Protein 4QTD (pdb70)

InterPro domains:
  IPR000719 Protein kinase domain [PF00069] (26-321)
  IPR000719 Protein kinase domain [PS50011] (26-321)
  IPR000719 Protein kinase domain [SM00220] (26-321)
  IPR003527 Mitogen-activated protein (MAP) kinase, conserved site [PS01351] (61-163)
  IPR008271 Serine/threonine-protein kinase, active site [PS00108] (147-159)
  IPR008351 Mitogen-activated protein (MAP) kinase, JNK [PR01772] (76-85)
  IPR008351 Mitogen-activated protein (MAP) kinase, JNK [PR01772] (112-127)
  IPR008351 Mitogen-activated protein (MAP) kinase, JNK [PR01772] (135-146)
  IPR008351 Mitogen-activated protein (MAP) kinase, JNK [PR01772] (173-183)
  IPR008351 Mitogen-activated protein (MAP) kinase, JNK [PR01772] (198-208)
  IPR008351 Mitogen-activated protein (MAP) kinase, JNK [PR01772] (233-245)
  IPR008351 Mitogen-activated protein (MAP) kinase, JNK [PR01772] (261-277)
  IPR008351 Mitogen-activated protein (MAP) kinase, JNK [PR01772] (280-304)
  IPR008351 Mitogen-activated protein (MAP) kinase, JNK [PR01772] (324-335)
  IPR011009 Protein kinase-like domain superfamily [SSF56112] (12-357)
  IPR050117 Mitogen-activated protein (MAP) kinase [PTHR24055] (24-347)

Foldseek 3Di:
DLVQWDWDDADPDIDIDGVQWADWHWDDAAPQFTKTWTQRNVVRHIKIKGKGWLQLPDDVSLLFLLLFLLCLVQDDAQAAWHFDAKAFSDDDLVRGTMIMTITHDADDFQLVLLQDQDALVLLLLLLLSVLLQLLLCVLQVQAAQQDDRRQKGHHPVSRIYGYGRHDQPHDDDPDPGDRQCLQGALCVLLVHDDDNLSVLSSSLQSSLSSQPVDRQQRAPHSVSSVVSLCQAQWQDDPVQLVRHDVVSSVVSVPPDTHHHDQLCVSRPPVSHPCDDPVRVVLSVQSSVSSVQSSDRDSVRHDHSVNSCVGVSHVVPDDCCSRVPDHGDRPDPCSRPDDDHSSVSSVSSVCSSVVD

Organism: Homo sapiens (NCBI:txid9606)

Secondary structure (DSSP, 8-state):
--TTEEEEEETTEEEEEETTEEEEEEEEEETTEEEEEEEETTTTEEEEEEEEESGGGSHHHHHHHHHHHHHHHH---TTB--EEEEE-S--STTT--EEEEEEE--SEEHHHHTTS---HHHHHHHHHHHHHHHHHHHHTT---S---GGGEEE-TTS-EEE-----TT------S-----TT--HHHHTT----TTHHHHHHHHHHHHHHHSS-S---SSHHHHHHHHHHHH-PPPHHHHTTS-HHHHHHHHHSPP-----HHHHS-GGGS--SSHHHHHHHHHHHHHHHHHS-SSGGGSPPHHHHHTSTTTGGG--HHHHSPPPP--S-TTTTT----HHHHHHHHHHHHHT-

CATH classification: 3.30.200.20 (+1 more: 1.10.510.10)

Structure (mmCIF, N/CA/C/O backbone):
data_4QTD
#
_entry.id   4QTD
#
_cell.length_a   50.950
_cell.length_b   71.550
_cell.length_c   108.170
_cell.angle_alpha   90.00
_cell.angle_beta   90.00
_cell.angle_gamma   90.00
#
_symmetry.space_group_name_H-M   'P 21 21 21'
#
loop_
_entity.id
_entity.type
_entity.pdbx_description
1 polymer 'Mitogen-activated protein kinase 8'
2 non-polymer 1,2-ETHANEDIOL
3 non-polymer '4-(2-HYDROXYETHYL)-1-PIPERAZINE ETHANESULFONIC ACID'
4 non-polymer (3R)-1-(2-oxo-2-{4-[4-(pyrimidin-2-yl)phenyl]piperazin-1-yl}ethyl)-N-[3-(pyridin-4-yl)-2H-indazol-5-yl]pyrrolidine-3-carboxamide
5 non-polymer 'PHOSPHOAMINOPHOSPHONIC ACID-ADENYLATE ESTER'
6 non-polymer 'MAGNESIUM ION'
7 water water
#
loop_
_atom_site.group_PDB
_atom_site.id
_atom_site.type_symbol
_atom_site.label_atom_id
_atom_site.label_alt_id
_atom_site.label_comp_id
_atom_site.label_asym_id
_atom_site.label_entity_id
_atom_site.label_seq_id
_atom_site.pdbx_PDB_ins_code
_atom_site.Cartn_x
_atom_site.Cartn_y
_atom_site.Cartn_z
_atom_site.occupancy
_atom_site.B_iso_or_equiv
_atom_site.auth_seq_id
_atom_site.auth_comp_id
_atom_site.auth_asym_id
_atom_site.auth_atom_id
_atom_site.pdbx_PDB_model_num
ATOM 1 N N . ARG A 1 7 ? 16.555 11.909 59.980 1.00 46.37 6 ARG A N 1
ATOM 2 C CA . ARG A 1 7 ? 16.183 13.217 59.326 1.00 50.60 6 ARG A CA 1
ATOM 3 C C . ARG A 1 7 ? 17.384 13.850 58.558 1.00 47.11 6 ARG A C 1
ATOM 4 O O . ARG A 1 7 ? 17.607 13.520 57.413 1.00 44.79 6 ARG A O 1
ATOM 6 N N . ASP A 1 8 ? 18.159 14.730 59.201 1.00 46.81 7 ASP A N 1
ATOM 7 C CA . ASP A 1 8 ? 19.495 15.117 58.688 1.00 45.05 7 ASP A CA 1
ATOM 8 C C . ASP A 1 8 ? 20.466 13.935 58.801 1.00 41.13 7 ASP A C 1
ATOM 9 O O . ASP A 1 8 ? 21.419 13.818 58.029 1.00 37.55 7 ASP A O 1
ATOM 14 N N . ASN A 1 9 ? 20.238 13.103 59.820 1.00 38.49 8 ASN A N 1
ATOM 15 C CA . ASN A 1 9 ? 20.956 11.838 60.025 1.00 35.30 8 ASN A CA 1
ATOM 16 C C . ASN A 1 9 ? 20.558 10.769 58.969 1.00 30.49 8 ASN A C 1
ATOM 17 O O . ASN A 1 9 ? 21.151 9.708 58.897 1.00 28.86 8 ASN A O 1
ATOM 22 N N . ASN A 1 10 ? 19.476 11.013 58.260 1.00 26.85 9 ASN A N 1
ATOM 23 C CA . ASN A 1 10 ? 19.068 10.095 57.184 1.00 24.79 9 ASN A CA 1
ATOM 24 C C . ASN A 1 10 ? 19.728 10.504 55.869 1.00 22.44 9 ASN A C 1
ATOM 25 O O . ASN A 1 10 ? 19.346 9.977 54.871 1.00 20.09 9 ASN A O 1
ATOM 30 N N . PHE A 1 11 ? 20.712 11.405 55.902 1.00 22.12 10 PHE A N 1
ATOM 31 C CA . PHE A 1 11 ? 21.575 11.644 54.725 1.00 20.85 10 PHE A CA 1
ATOM 32 C C . PHE A 1 11 ? 22.993 11.138 54.964 1.00 22.29 10 PHE A C 1
ATOM 33 O O . PHE A 1 11 ? 23.434 11.040 56.131 1.00 24.52 10 PHE A O 1
ATOM 41 N N . TYR A 1 12 ? 23.726 10.843 53.893 1.00 20.81 11 TYR A N 1
ATOM 42 C CA . TYR A 1 12 ? 25.188 10.648 53.966 1.00 21.09 11 TYR A CA 1
ATOM 43 C C . TYR A 1 12 ? 25.829 11.278 52.746 1.00 21.26 11 TYR A C 1
ATOM 44 O O . TYR A 1 12 ? 25.148 11.568 51.739 1.00 19.88 11 TYR A O 1
ATOM 53 N N . SER A 1 13 ? 27.141 11.453 52.810 1.00 22.65 12 SER A N 1
ATOM 54 C CA . SER A 1 13 ? 27.872 12.097 51.751 1.00 22.68 12 SER A CA 1
ATOM 55 C C . SER A 1 13 ? 28.978 11.230 51.196 1.00 23.62 12 SER A C 1
ATOM 56 O O . SER A 1 13 ? 29.680 10.552 51.951 1.00 24.54 12 SER A O 1
ATOM 59 N N . VAL A 1 14 ? 29.138 11.269 49.867 1.00 23.46 13 VAL A N 1
ATOM 60 C CA . VAL A 1 14 ? 30.283 10.632 49.203 1.00 25.00 13 VAL A CA 1
ATOM 61 C C . VAL A 1 14 ? 30.839 11.526 48.123 1.00 24.25 13 VAL A C 1
ATOM 62 O O . VAL A 1 14 ? 30.101 12.298 47.496 1.00 24.00 13 VAL A O 1
ATOM 66 N N . GLU A 1 15 ? 32.150 11.446 47.915 1.00 26.49 14 GLU A N 1
ATOM 67 C CA . GLU A 1 15 ? 32.790 12.176 46.866 1.00 27.57 14 GLU A CA 1
ATOM 68 C C . GLU A 1 15 ? 32.609 11.491 45.545 1.00 26.54 14 GLU A C 1
ATOM 69 O O . GLU A 1 15 ? 32.900 10.307 45.396 1.00 26.98 14 GLU A O 1
ATOM 75 N N . ILE A 1 16 ? 32.131 12.243 44.575 1.00 25.93 15 ILE A N 1
ATOM 76 C CA . ILE A 1 16 ? 31.962 11.756 43.223 1.00 27.73 15 ILE A CA 1
ATOM 77 C C . ILE A 1 16 ? 32.750 12.689 42.324 1.00 28.80 15 ILE A C 1
ATOM 78 O O . ILE A 1 16 ? 32.338 13.808 42.075 1.00 27.14 15 ILE A O 1
ATOM 83 N N . GLY A 1 17 ? 33.926 12.236 41.909 1.00 32.19 16 GLY A N 1
ATOM 84 C CA . GLY A 1 17 ? 34.906 13.126 41.253 1.00 36.11 16 GLY A CA 1
ATOM 85 C C . GLY A 1 17 ? 35.201 14.331 42.136 1.00 36.08 16 GLY A C 1
ATOM 86 O O . GLY A 1 17 ? 35.496 14.178 43.313 1.00 36.14 16 GLY A O 1
ATOM 87 N N . ASP A 1 18 ? 35.019 15.527 41.572 1.00 39.81 17 ASP A N 1
ATOM 88 C CA . ASP A 1 18 ? 35.251 16.792 42.283 1.00 43.77 17 ASP A CA 1
ATOM 89 C C . ASP A 1 18 ? 34.000 17.305 43.012 1.00 41.32 17 ASP A C 1
ATOM 90 O O . ASP A 1 18 ? 34.016 18.424 43.542 1.00 44.77 17 ASP A O 1
ATOM 95 N N . SER A 1 19 ? 32.924 16.507 43.030 1.00 34.08 18 SER A N 1
ATOM 96 C CA A SER A 1 19 ? 31.671 16.902 43.666 0.50 32.27 18 SER A CA 1
ATOM 97 C CA B SER A 1 19 ? 31.688 16.915 43.680 0.50 32.19 18 SER A CA 1
ATOM 98 C C . SER A 1 19 ? 31.390 16.065 44.911 1.00 29.55 18 SER A C 1
ATOM 99 O O . SER A 1 19 ? 31.888 14.951 45.046 1.00 31.39 18 SER A O 1
ATOM 104 N N . THR A 1 20 ? 30.620 16.626 45.826 1.00 26.28 19 THR A N 1
ATOM 105 C CA . THR A 1 20 ? 30.069 15.859 46.950 1.00 25.80 19 THR A CA 1
ATOM 106 C C . THR A 1 20 ? 28.593 15.595 46.705 1.00 24.20 19 THR A C 1
ATOM 107 O O . THR A 1 20 ? 27.808 16.521 46.487 1.00 24.59 19 THR A O 1
ATOM 111 N N . PHE A 1 21 ? 28.213 14.309 46.679 1.00 21.53 20 PHE A N 1
ATOM 112 C CA . PHE A 1 21 ? 26.781 13.938 46.654 1.00 19.20 20 PHE A CA 1
ATOM 113 C C . PHE A 1 21 ? 26.359 13.655 48.078 1.00 19.35 20 PHE A C 1
ATOM 114 O O . PHE A 1 21 ? 26.977 12.828 48.749 1.00 21.38 20 PHE A O 1
ATOM 122 N N . THR A 1 22 ? 25.346 14.394 48.536 1.00 18.35 21 THR A N 1
ATOM 123 C CA . THR A 1 22 ? 24.743 14.183 49.825 1.00 18.71 21 THR A CA 1
ATOM 124 C C . THR A 1 22 ? 23.326 13.674 49.582 1.00 17.45 21 THR A C 1
ATOM 125 O O . THR A 1 22 ? 22.435 14.449 49.137 1.00 18.02 21 THR A O 1
ATOM 129 N N . VAL A 1 23 ? 23.130 12.371 49.861 1.00 17.68 22 VAL A N 1
ATOM 130 C CA . VAL A 1 23 ? 21.918 11.705 49.441 1.00 16.51 22 VAL A CA 1
ATOM 131 C C . VAL A 1 23 ? 21.222 10.975 50.593 1.00 16.31 22 VAL A C 1
ATOM 132 O O . VAL A 1 23 ? 21.833 10.672 51.621 1.00 17.11 22 VAL A O 1
ATOM 136 N N . LEU A 1 24 ? 19.928 10.758 50.434 1.00 15.73 23 LEU A N 1
ATOM 137 C CA . LEU A 1 24 ? 19.155 9.899 51.366 1.00 15.71 23 LEU A CA 1
ATOM 138 C C . LEU A 1 24 ? 19.825 8.523 51.503 1.00 16.33 23 LEU A C 1
ATOM 139 O O . LEU A 1 24 ? 20.304 7.945 50.525 1.00 15.21 23 LEU A O 1
ATOM 144 N N . LYS A 1 25 ? 19.827 7.990 52.731 1.00 15.62 24 LYS A N 1
ATOM 145 C CA . LYS A 1 25 ? 20.480 6.712 52.955 1.00 16.96 24 LYS A CA 1
ATOM 146 C C . LYS A 1 25 ? 19.863 5.555 52.200 1.00 16.62 24 LYS A C 1
ATOM 147 O O . LYS A 1 25 ? 20.528 4.534 51.999 1.00 17.83 24 LYS A O 1
ATOM 153 N N . ARG A 1 26 ? 18.623 5.668 51.744 1.00 15.54 25 ARG A N 1
ATOM 154 C CA . ARG A 1 26 ? 18.085 4.608 50.861 1.00 15.21 25 ARG A CA 1
ATOM 155 C C . ARG A 1 26 ? 18.901 4.380 49.574 1.00 15.71 25 ARG A C 1
ATOM 156 O O . ARG A 1 26 ? 18.810 3.309 48.977 1.00 16.88 25 ARG A O 1
ATOM 164 N N . TYR A 1 27 ? 19.625 5.393 49.113 1.00 15.66 26 TYR A N 1
ATOM 165 C CA . TYR A 1 27 ? 20.373 5.313 47.838 1.00 15.02 26 TYR A CA 1
ATOM 166 C C . TYR A 1 27 ? 21.807 4.948 48.135 1.00 16.50 26 TYR A C 1
ATOM 167 O O . TYR A 1 27 ? 22.532 5.697 48.761 1.00 18.13 26 TYR A O 1
ATOM 176 N N . GLN A 1 28 ? 22.223 3.795 47.616 1.00 17.01 27 GLN A N 1
ATOM 177 C CA A GLN A 1 28 ? 23.511 3.210 47.943 0.70 18.80 27 GLN A CA 1
ATOM 178 C CA B GLN A 1 28 ? 23.524 3.220 47.939 0.30 17.97 27 GLN A CA 1
ATOM 179 C C . GLN A 1 28 ? 24.359 2.916 46.726 1.00 18.39 27 GLN A C 1
ATOM 180 O O . GLN A 1 28 ? 23.846 2.833 45.618 1.00 18.07 27 GLN A O 1
ATOM 191 N N . ASN A 1 29 ? 25.662 2.758 46.934 1.00 19.75 28 ASN A N 1
ATOM 192 C CA . ASN A 1 29 ? 26.554 2.263 45.873 1.00 20.98 28 ASN A CA 1
ATOM 193 C C . ASN A 1 29 ? 26.572 3.211 44.663 1.00 20.20 28 ASN A C 1
ATOM 194 O O . ASN A 1 29 ? 26.452 2.776 43.498 1.00 20.36 28 ASN A O 1
ATOM 199 N N . LEU A 1 30 ? 26.689 4.498 44.928 1.00 18.57 29 LEU A N 1
ATOM 200 C CA . LEU A 1 30 ? 26.663 5.482 43.824 1.00 18.77 29 LEU A CA 1
ATOM 201 C C . LEU A 1 30 ? 27.865 5.313 42.905 1.00 21.14 29 LEU A C 1
ATOM 202 O O . LEU A 1 30 ? 28.979 5.055 43.355 1.00 21.70 29 LEU A O 1
ATOM 207 N N . LYS A 1 31 ? 27.641 5.499 41.603 1.00 20.87 30 LYS A N 1
ATOM 208 C CA . LYS A 1 31 ? 28.697 5.421 40.614 1.00 23.72 30 LYS A CA 1
ATOM 209 C C . LYS A 1 31 ? 28.362 6.441 39.529 1.00 21.85 30 LYS A C 1
ATOM 210 O O . LYS A 1 31 ? 27.249 6.484 39.091 1.00 20.60 30 LYS A O 1
ATOM 216 N N . PRO A 1 32 ? 29.334 7.276 39.107 1.00 21.79 31 PRO A N 1
ATOM 217 C CA . PRO A 1 32 ? 29.039 8.286 38.073 1.00 20.77 31 PRO A CA 1
ATOM 218 C C . PRO A 1 32 ? 28.749 7.642 36.718 1.00 21.24 31 PRO A C 1
ATOM 219 O O . PRO A 1 32 ? 29.426 6.687 36.323 1.00 22.69 31 PRO A O 1
ATOM 223 N N . ILE A 1 33 ? 27.712 8.121 36.041 1.00 19.74 32 ILE A N 1
ATOM 224 C CA . ILE A 1 33 ? 27.403 7.612 34.694 1.00 22.34 32 ILE A CA 1
ATOM 225 C C . ILE A 1 33 ? 27.352 8.703 33.644 1.00 23.62 32 ILE A C 1
ATOM 226 O O . ILE A 1 33 ? 27.340 8.377 32.463 1.00 26.90 32 ILE A O 1
ATOM 231 N N . GLY A 1 34 ? 27.343 9.975 34.026 1.00 22.19 33 GLY A N 1
ATOM 232 C CA . GLY A 1 34 ? 27.373 11.060 33.046 1.00 23.82 33 GLY A CA 1
ATOM 233 C C . GLY A 1 34 ? 27.452 12.394 33.727 1.00 22.83 33 GLY A C 1
ATOM 234 O O . GLY A 1 34 ? 27.193 12.514 34.917 1.00 22.52 33 GLY A O 1
ATOM 235 N N . SER A 1 35 ? 27.900 13.400 32.987 1.00 24.75 34 SER A N 1
ATOM 236 C CA . SER A 1 35 ? 27.893 14.725 33.501 1.00 27.11 34 SER A CA 1
ATOM 237 C C . SER A 1 35 ? 27.781 15.665 32.358 1.00 28.90 34 SER A C 1
ATOM 238 O O . SER A 1 35 ? 28.070 15.305 31.207 1.00 32.19 34 SER A O 1
ATOM 241 N N . GLY A 1 36 ? 27.316 16.852 32.670 1.00 28.05 35 GLY A N 1
ATOM 242 C CA . GLY A 1 36 ? 27.092 17.857 31.644 1.00 29.95 35 GLY A CA 1
ATOM 243 C C . GLY A 1 36 ? 26.962 19.179 32.327 1.00 31.79 35 GLY A C 1
ATOM 244 O O . GLY A 1 36 ? 27.149 19.280 33.538 1.00 31.13 35 GLY A O 1
ATOM 245 N N . ALA A 1 37 ? 26.637 20.196 31.547 1.00 32.43 36 ALA A N 1
ATOM 246 C CA . ALA A 1 37 ? 26.461 21.545 32.041 1.00 35.11 36 ALA A CA 1
ATOM 247 C C . ALA A 1 37 ? 25.542 21.622 33.223 1.00 35.28 36 ALA A C 1
ATOM 248 O O . ALA A 1 37 ? 25.752 22.439 34.124 1.00 35.23 36 ALA A O 1
ATOM 250 N N . GLN A 1 38 ? 24.538 20.749 33.249 1.00 35.41 37 GLN A N 1
ATOM 251 C CA . GLN A 1 38 ? 23.509 20.818 34.271 1.00 39.28 37 GLN A CA 1
ATOM 252 C C . GLN A 1 38 ? 23.862 20.087 35.570 1.00 39.58 37 GLN A C 1
ATOM 253 O O . GLN A 1 38 ? 23.291 20.387 36.631 1.00 44.56 37 GLN A O 1
ATOM 259 N N . GLY A 1 39 ? 24.800 19.155 35.511 1.00 36.81 38 GLY A N 1
ATOM 260 C CA . GLY A 1 39 ? 25.248 18.461 36.720 1.00 35.83 38 GLY A CA 1
ATOM 261 C C . GLY A 1 39 ? 25.684 17.043 36.441 1.00 31.40 38 GLY A C 1
ATOM 262 O O . GLY A 1 39 ? 25.686 16.602 35.288 1.00 29.73 38 GLY A O 1
ATOM 263 N N . ILE A 1 40 ? 26.068 16.346 37.499 1.00 27.40 39 ILE A N 1
ATOM 264 C CA . ILE A 1 40 ? 26.569 14.984 37.441 1.00 24.86 39 ILE A CA 1
ATOM 265 C C . ILE A 1 40 ? 25.387 14.069 37.695 1.00 18.88 39 ILE A C 1
ATOM 266 O O . ILE A 1 40 ? 24.528 14.348 38.555 1.00 18.05 39 ILE A O 1
ATOM 271 N N . VAL A 1 41 ? 25.378 12.928 37.017 1.00 17.27 40 VAL A N 1
ATOM 272 C CA . VAL A 1 41 ? 24.342 11.902 37.212 1.00 16.44 40 VAL A CA 1
ATOM 273 C C . VAL A 1 41 ? 25.060 10.623 37.667 1.00 16.14 40 VAL A C 1
ATOM 274 O O . VAL A 1 41 ? 26.074 10.206 37.083 1.00 17.18 40 VAL A O 1
ATOM 278 N N . CYS A 1 42 ? 24.540 10.005 38.718 1.00 15.40 41 CYS A N 1
ATOM 279 C CA . CYS A 1 42 ? 25.063 8.714 39.216 1.00 16.28 41 CYS A CA 1
ATOM 280 C C . CYS A 1 42 ? 24.017 7.646 39.106 1.00 16.37 41 CYS A C 1
ATOM 281 O O . CYS A 1 42 ? 22.812 7.926 39.250 1.00 18.14 41 CYS A O 1
ATOM 284 N N . ALA A 1 43 ? 24.467 6.412 38.906 1.00 15.50 42 ALA A N 1
ATOM 285 C CA . ALA A 1 43 ? 23.647 5.266 39.156 1.00 15.66 42 ALA A CA 1
ATOM 286 C C . ALA A 1 43 ? 23.706 4.963 40.659 1.00 16.39 42 ALA A C 1
ATOM 287 O O . ALA A 1 43 ? 24.713 5.266 41.313 1.00 17.42 42 ALA A O 1
ATOM 289 N N . ALA A 1 44 ? 22.641 4.390 41.188 1.00 15.85 43 ALA A N 1
ATOM 290 C CA . ALA A 1 44 ? 22.575 4.040 42.631 1.00 15.68 43 ALA A CA 1
ATOM 291 C C . ALA A 1 44 ? 21.611 2.889 42.804 1.00 15.79 43 ALA A C 1
ATOM 292 O O . ALA A 1 44 ? 20.731 2.685 41.980 1.00 16.15 43 ALA A O 1
ATOM 294 N N . TYR A 1 45 ? 21.746 2.164 43.908 1.00 15.57 44 TYR A N 1
ATOM 295 C CA . TYR A 1 45 ? 20.776 1.152 44.310 1.00 17.00 44 TYR A CA 1
ATOM 296 C C . TYR A 1 45 ? 19.823 1.780 45.315 1.00 15.89 44 TYR A C 1
ATOM 297 O O . TYR A 1 45 ? 20.254 2.294 46.331 1.00 17.71 44 TYR A O 1
ATOM 306 N N . ASP A 1 46 ? 18.523 1.680 45.066 1.00 15.21 45 ASP A N 1
ATOM 307 C CA . ASP A 1 46 ? 17.519 2.137 46.020 1.00 15.43 45 ASP A CA 1
ATOM 308 C C . ASP A 1 46 ? 17.162 0.931 46.843 1.00 16.48 45 ASP A C 1
ATOM 309 O O . ASP A 1 46 ? 16.478 0.018 46.336 1.00 16.40 45 ASP A O 1
ATOM 314 N N . ALA A 1 47 ? 17.597 0.952 48.106 1.00 16.85 46 ALA A N 1
ATOM 315 C CA . ALA A 1 47 ? 17.411 -0.225 48.988 1.00 18.21 46 ALA A CA 1
ATOM 316 C C . ALA A 1 47 ? 15.946 -0.432 49.397 1.00 18.62 46 ALA A C 1
ATOM 317 O O . ALA A 1 47 ? 15.573 -1.510 49.892 1.00 19.75 46 ALA A O 1
ATOM 319 N N . ILE A 1 48 ? 15.120 0.587 49.251 1.00 17.02 47 ILE A N 1
ATOM 320 C CA . ILE A 1 48 ? 13.695 0.441 49.552 1.00 18.05 47 ILE A CA 1
ATOM 321 C C . ILE A 1 48 ? 12.908 -0.184 48.392 1.00 19.78 47 ILE A C 1
ATOM 322 O O . ILE A 1 48 ? 12.202 -1.172 48.574 1.00 21.22 47 ILE A O 1
ATOM 327 N N . LEU A 1 49 ? 13.055 0.392 47.212 1.00 18.44 48 LEU A N 1
ATOM 328 C CA . LEU A 1 49 ? 12.447 -0.156 45.991 1.00 20.04 48 LEU A CA 1
ATOM 329 C C . LEU A 1 49 ? 13.075 -1.461 45.524 1.00 20.45 48 LEU A C 1
ATOM 330 O O . LEU A 1 49 ? 12.480 -2.180 44.699 1.00 21.18 48 LEU A O 1
ATOM 335 N N . GLU A 1 50 ? 14.286 -1.731 45.983 1.00 20.11 49 GLU A N 1
ATOM 336 C CA . GLU A 1 50 ? 15.082 -2.868 45.551 1.00 21.48 49 GLU A CA 1
ATOM 337 C C . GLU A 1 50 ? 15.313 -2.804 44.063 1.00 21.56 49 GLU A C 1
ATOM 338 O O . GLU A 1 50 ? 15.214 -3.788 43.343 1.00 23.45 49 GLU A O 1
ATOM 344 N N . ARG A 1 51 ? 15.633 -1.605 43.580 1.00 20.67 50 ARG A N 1
ATOM 345 C CA A ARG A 1 51 ? 16.130 -1.521 42.230 0.50 22.44 50 ARG A CA 1
ATOM 346 C CA B ARG A 1 51 ? 15.976 -1.416 42.183 0.50 22.34 50 ARG A CA 1
ATOM 347 C C . ARG A 1 51 ? 17.048 -0.353 42.037 1.00 20.18 50 ARG A C 1
ATOM 348 O O . ARG A 1 51 ? 17.146 0.531 42.865 1.00 18.19 50 ARG A O 1
ATOM 363 N N . ASN A 1 52 ? 17.758 -0.370 40.929 1.00 19.80 51 ASN A N 1
ATOM 364 C CA . ASN A 1 52 ? 18.753 0.654 40.675 1.00 19.14 51 ASN A CA 1
ATOM 365 C C . ASN A 1 52 ? 18.037 1.852 40.029 1.00 16.94 51 ASN A C 1
ATOM 366 O O . ASN A 1 52 ? 17.000 1.725 39.414 1.00 18.28 51 ASN A O 1
ATOM 371 N N . VAL A 1 53 ? 18.563 3.019 40.319 1.00 14.56 52 VAL A N 1
ATOM 372 C CA . VAL A 1 53 ? 18.012 4.299 39.900 1.00 14.07 52 VAL A CA 1
ATOM 373 C C . VAL A 1 53 ? 19.132 5.216 39.422 1.00 13.09 52 VAL A C 1
ATOM 374 O O . VAL A 1 53 ? 20.317 4.934 39.572 1.00 13.49 52 VAL A O 1
ATOM 378 N N . ALA A 1 54 ? 18.747 6.308 38.775 1.00 12.71 53 ALA A N 1
ATOM 379 C CA . ALA A 1 54 ? 19.703 7.378 38.420 1.00 12.30 53 ALA A CA 1
ATOM 380 C C . ALA A 1 54 ? 19.438 8.623 39.265 1.00 13.71 53 ALA A C 1
ATOM 381 O O . ALA A 1 54 ? 18.282 8.933 39.493 1.00 14.52 53 ALA A O 1
ATOM 383 N N . ILE A 1 55 ? 20.489 9.247 39.781 1.00 13.51 54 ILE A N 1
ATOM 384 C CA . ILE A 1 55 ? 20.348 10.449 40.598 1.00 13.88 54 ILE A CA 1
ATOM 385 C C . ILE A 1 55 ? 21.159 11.568 39.975 1.00 13.58 54 ILE A C 1
ATOM 386 O O . ILE A 1 55 ? 22.375 11.442 39.815 1.00 14.58 54 ILE A O 1
ATOM 391 N N . LYS A 1 56 ? 20.494 12.666 39.667 1.00 14.61 55 LYS A N 1
ATOM 392 C CA . LYS A 1 56 ? 21.147 13.870 39.141 1.00 16.17 55 LYS A CA 1
ATOM 393 C C . LYS A 1 56 ? 21.222 14.909 40.238 1.00 16.00 55 LYS A C 1
ATOM 394 O O . LYS A 1 56 ? 20.202 15.238 40.844 1.00 16.82 55 LYS A O 1
ATOM 400 N N . LYS A 1 57 ? 22.400 15.488 40.411 1.00 15.17 56 LYS A N 1
ATOM 401 C CA . LYS A 1 57 ? 22.570 16.612 41.336 1.00 15.78 56 LYS A CA 1
ATOM 402 C C . LYS A 1 57 ? 22.538 17.912 40.578 1.00 16.52 56 LYS A C 1
ATOM 403 O O . LYS A 1 57 ? 23.374 18.091 39.679 1.00 18.24 56 LYS A O 1
ATOM 409 N N . LEU A 1 58 ? 21.604 18.785 40.945 1.00 15.88 57 LEU A N 1
ATOM 410 C CA . LEU A 1 58 ? 21.589 20.145 40.453 1.00 16.69 57 LEU A CA 1
ATOM 411 C C . LEU A 1 58 ? 22.202 21.031 41.556 1.00 17.55 57 LEU A C 1
ATOM 412 O O . LEU A 1 58 ? 21.605 21.185 42.639 1.00 17.45 57 LEU A O 1
ATOM 417 N N . SER A 1 59 ? 23.378 21.590 41.271 1.00 18.67 58 SER A N 1
ATOM 418 C CA A SER A 1 59 ? 24.071 22.451 42.237 0.50 19.14 58 SER A CA 1
ATOM 419 C CA B SER A 1 59 ? 24.107 22.462 42.221 0.50 19.56 58 SER A CA 1
ATOM 420 C C . SER A 1 59 ? 23.638 23.906 42.066 1.00 19.21 58 SER A C 1
ATOM 421 O O . SER A 1 59 ? 23.821 24.476 40.999 1.00 19.51 58 SER A O 1
ATOM 426 N N . ARG A 1 60 ? 23.001 24.471 43.091 1.00 18.33 59 ARG A N 1
ATOM 427 C CA . ARG A 1 60 ? 22.509 25.869 43.037 1.00 18.76 59 ARG A CA 1
ATOM 428 C C . ARG A 1 60 ? 21.871 26.212 41.693 1.00 18.89 59 ARG A C 1
ATOM 429 O O . ARG A 1 60 ? 22.345 27.056 40.922 1.00 18.15 59 ARG A O 1
ATOM 437 N N . PRO A 1 61 ? 20.815 25.464 41.341 1.00 17.89 60 PRO A N 1
ATOM 438 C CA . PRO A 1 61 ? 20.204 25.682 40.002 1.00 18.68 60 PRO A CA 1
ATOM 439 C C . PRO A 1 61 ? 19.656 27.091 39.778 1.00 19.88 60 PRO A C 1
ATOM 440 O O . PRO A 1 61 ? 19.468 27.482 38.643 1.00 20.33 60 PRO A O 1
ATOM 444 N N . PHE A 1 62 ? 19.426 27.826 40.864 1.00 18.84 61 PHE A N 1
ATOM 445 C CA . PHE A 1 62 ? 18.922 29.226 40.821 1.00 20.56 61 PHE A CA 1
ATOM 446 C C . PHE A 1 62 ? 20.051 30.207 40.581 1.00 21.77 61 PHE A C 1
ATOM 447 O O . PHE A 1 62 ? 19.798 31.437 40.521 1.00 23.73 61 PHE A O 1
ATOM 455 N N . GLN A 1 63 ? 21.268 29.727 40.357 1.00 20.95 62 GLN A N 1
ATOM 456 C CA . GLN A 1 63 ? 22.435 30.639 40.240 1.00 22.04 62 GLN A CA 1
ATOM 457 C C . GLN A 1 63 ? 22.408 31.590 39.057 1.00 22.70 62 GLN A C 1
ATOM 458 O O . GLN A 1 63 ? 23.074 32.640 39.101 1.00 23.06 62 GLN A O 1
ATOM 464 N N . ASN A 1 64 ? 21.720 31.228 37.971 1.00 21.37 63 ASN A N 1
ATOM 465 C CA . ASN A 1 64 ? 21.459 32.156 36.887 1.00 23.71 63 ASN A CA 1
ATOM 466 C C . ASN A 1 64 ? 20.165 31.743 36.179 1.00 25.12 63 ASN A C 1
ATOM 467 O O . ASN A 1 64 ? 19.665 30.643 36.394 1.00 23.41 63 ASN A O 1
ATOM 472 N N . GLN A 1 65 ? 19.656 32.629 35.362 1.00 26.71 64 GLN A N 1
ATOM 473 C CA . GLN A 1 65 ? 18.341 32.400 34.752 1.00 28.94 64 GLN A CA 1
ATOM 474 C C . GLN A 1 65 ? 18.290 31.213 33.822 1.00 27.18 64 GLN A C 1
ATOM 475 O O . GLN A 1 65 ? 17.281 30.538 33.746 1.00 25.75 64 GLN A O 1
ATOM 481 N N . THR A 1 66 ? 19.353 30.937 33.092 1.00 26.10 65 THR A N 1
ATOM 482 C CA . THR A 1 66 ? 19.306 29.793 32.188 1.00 26.37 65 THR A CA 1
ATOM 483 C C . THR A 1 66 ? 19.188 28.459 32.957 1.00 26.31 65 THR A C 1
ATOM 484 O O . THR A 1 66 ? 18.298 27.611 32.673 1.00 24.08 65 THR A O 1
ATOM 488 N N . HIS A 1 67 ? 20.052 28.267 33.966 1.00 23.10 66 HIS A N 1
ATOM 489 C CA . HIS A 1 67 ? 19.973 27.104 34.787 1.00 23.58 66 HIS A CA 1
ATOM 490 C C . HIS A 1 67 ? 18.649 27.046 35.501 1.00 21.01 66 HIS A C 1
ATOM 491 O O . HIS A 1 67 ? 18.108 25.956 35.697 1.00 21.00 66 HIS A O 1
ATOM 498 N N . ALA A 1 68 ? 18.179 28.193 35.997 1.00 19.47 67 ALA A N 1
ATOM 499 C CA . ALA A 1 68 ? 17.009 28.232 36.843 1.00 18.35 67 ALA A CA 1
ATOM 500 C C . ALA A 1 68 ? 15.749 27.857 36.059 1.00 19.64 67 ALA A C 1
ATOM 501 O O . ALA A 1 68 ? 14.960 27.040 36.501 1.00 19.05 67 ALA A O 1
ATOM 503 N N . LYS A 1 69 ? 15.590 28.458 34.911 1.00 21.32 68 LYS A N 1
ATOM 504 C CA . LYS A 1 69 ? 14.413 28.156 34.086 1.00 23.25 68 LYS A CA 1
ATOM 505 C C . LYS A 1 69 ? 14.366 26.691 33.731 1.00 22.02 68 LYS A C 1
ATOM 506 O O . LYS A 1 69 ? 13.294 26.065 33.775 1.00 21.84 68 LYS A O 1
ATOM 512 N N . ARG A 1 70 ? 15.511 26.137 33.341 1.00 21.25 69 ARG A N 1
ATOM 513 C CA . ARG A 1 70 ? 15.570 24.737 32.956 1.00 20.43 69 ARG A CA 1
ATOM 514 C C . ARG A 1 70 ? 15.288 23.847 34.143 1.00 20.43 69 ARG A C 1
ATOM 515 O O . ARG A 1 70 ? 14.509 22.924 34.048 1.00 18.61 69 ARG A O 1
ATOM 523 N N . ALA A 1 71 ? 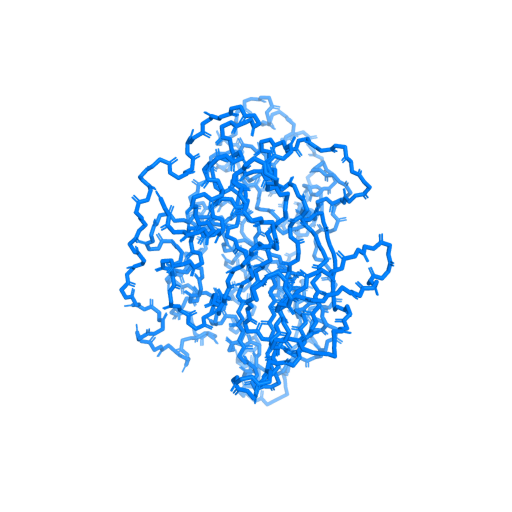15.856 24.134 35.319 1.00 17.34 70 ALA A N 1
ATOM 524 C CA . ALA A 1 71 ? 15.596 23.273 36.429 1.00 17.23 70 ALA A CA 1
ATOM 525 C C . ALA A 1 71 ? 14.145 23.309 36.866 1.00 17.07 70 ALA A C 1
ATOM 526 O O . ALA A 1 71 ? 13.530 22.258 37.175 1.00 15.59 70 ALA A O 1
ATOM 528 N N . TYR A 1 72 ? 13.571 24.494 36.900 1.00 17.65 71 TYR A N 1
ATOM 529 C CA . TYR A 1 72 ? 12.222 24.654 37.341 1.00 17.49 71 TYR A CA 1
ATOM 530 C C . TYR A 1 72 ? 11.264 23.957 36.342 1.00 17.88 71 TYR A C 1
ATOM 531 O O . TYR A 1 72 ? 10.360 23.213 36.734 1.00 17.40 71 TYR A O 1
ATOM 540 N N . ARG A 1 73 ? 11.449 24.218 35.076 1.00 18.16 72 ARG A N 1
ATOM 541 C CA . ARG A 1 73 ? 10.551 23.611 34.092 1.00 19.79 72 ARG A CA 1
ATOM 542 C C . ARG A 1 73 ? 10.701 22.112 34.039 1.00 19.87 72 ARG A C 1
ATOM 543 O O . ARG A 1 73 ? 9.697 21.379 33.882 1.00 19.69 72 ARG A O 1
ATOM 551 N N . GLU A 1 74 ? 11.912 21.619 34.185 1.00 18.45 73 GLU A N 1
ATOM 552 C CA . GLU A 1 74 ? 12.068 20.162 34.188 1.00 19.68 73 GLU A CA 1
ATOM 553 C C . GLU A 1 74 ? 11.422 19.515 35.414 1.00 18.69 73 GLU A C 1
ATOM 554 O O . GLU A 1 74 ? 10.841 18.424 35.314 1.00 18.30 73 GLU A O 1
ATOM 560 N N . LEU A 1 75 ? 11.468 20.158 36.579 1.00 18.72 74 LEU A N 1
ATOM 561 C CA . LEU A 1 75 ? 10.793 19.624 37.766 1.00 18.82 74 LEU A CA 1
ATOM 562 C C . LEU A 1 75 ? 9.303 19.568 37.526 1.00 18.83 74 LEU A C 1
ATOM 563 O O . LEU A 1 75 ? 8.648 18.535 37.804 1.00 18.53 74 LEU A O 1
ATOM 568 N N . VAL A 1 76 ? 8.755 20.663 37.031 1.00 17.80 75 VAL A N 1
ATOM 569 C CA . VAL A 1 76 ? 7.312 20.739 36.865 1.00 17.98 75 VAL A CA 1
ATOM 570 C C . VAL A 1 76 ? 6.861 19.706 35.815 1.00 17.64 75 VAL A C 1
ATOM 571 O O . VAL A 1 76 ? 5.911 18.988 36.038 1.00 18.46 75 VAL A O 1
ATOM 575 N N . LEU A 1 77 ? 7.582 19.608 34.715 1.00 17.17 76 LEU A N 1
ATOM 576 C CA . LEU A 1 77 ? 7.201 18.706 33.606 1.00 16.97 76 LEU A CA 1
ATOM 577 C C . LEU A 1 77 ? 7.389 17.268 33.989 1.00 19.72 76 LEU A C 1
ATOM 578 O O . LEU A 1 77 ? 6.520 16.435 33.675 1.00 19.46 76 LEU A O 1
ATOM 583 N N . MET A 1 78 ? 8.474 16.945 34.681 1.00 19.36 77 MET A N 1
ATOM 584 C CA A MET A 1 78 ? 8.665 15.549 35.046 0.50 20.28 77 MET A CA 1
ATOM 585 C CA B MET A 1 78 ? 8.705 15.571 35.128 0.50 21.17 77 MET A CA 1
ATOM 586 C C . MET A 1 78 ? 7.565 15.085 35.964 1.00 22.92 77 MET A C 1
ATOM 587 O O . MET A 1 78 ? 7.131 13.912 35.849 1.00 25.27 77 MET A O 1
ATOM 596 N N . LYS A 1 79 ? 7.081 15.977 36.810 1.00 21.31 78 LYS A N 1
ATOM 597 C CA . LYS A 1 79 ? 5.959 15.688 37.704 1.00 24.37 78 LYS A CA 1
ATOM 598 C C . LYS A 1 79 ? 4.643 15.503 36.970 1.00 24.49 78 LYS A C 1
ATOM 599 O O . LYS A 1 79 ? 3.867 14.670 37.365 1.00 32.60 78 LYS A O 1
ATOM 605 N N . CYS A 1 80 ? 4.359 16.270 35.939 1.00 21.51 79 CYS A N 1
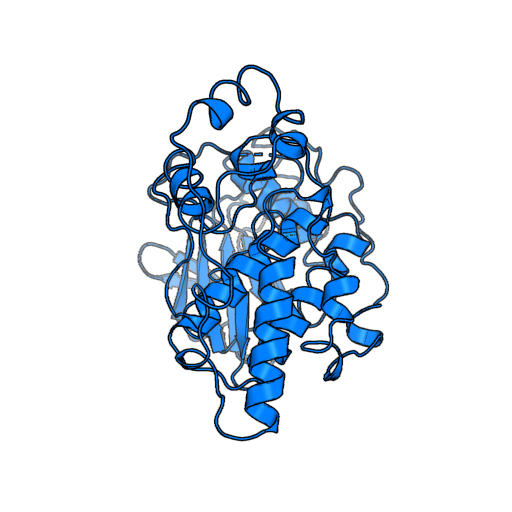ATOM 606 C CA A CYS A 1 80 ? 3.031 16.162 35.327 0.70 22.73 79 CYS A CA 1
ATOM 607 C CA B CYS A 1 80 ? 3.056 16.231 35.263 0.30 22.60 79 CYS A CA 1
ATOM 608 C C . CYS A 1 80 ? 2.986 15.206 34.151 1.00 21.31 79 CYS A C 1
ATOM 609 O O . CYS A 1 80 ? 1.903 14.867 33.663 1.00 25.27 79 CYS A O 1
ATOM 614 N N . VAL A 1 81 ? 4.134 14.816 33.643 1.00 19.24 80 VAL A N 1
ATOM 615 C CA . VAL A 1 81 ? 4.158 13.889 32.525 1.00 18.77 80 VAL A CA 1
ATOM 616 C C . VAL A 1 81 ? 4.323 12.460 33.056 1.00 17.83 80 VAL A C 1
ATOM 617 O O . VAL A 1 81 ? 5.156 12.186 33.900 1.00 19.13 80 VAL A O 1
ATOM 621 N N . ASN A 1 82 ? 3.562 11.552 32.450 1.00 18.40 81 ASN A N 1
ATOM 622 C CA . ASN A 1 82 ? 3.696 10.142 32.734 1.00 19.98 81 ASN A CA 1
ATOM 623 C C . ASN A 1 82 ? 3.542 9.371 31.451 1.00 18.79 81 ASN A C 1
ATOM 624 O O . ASN A 1 82 ? 2.441 9.021 31.088 1.00 20.36 81 ASN A O 1
ATOM 629 N N . HIS A 1 83 ? 4.659 9.177 30.762 1.00 16.84 82 HIS A N 1
ATOM 630 C CA . HIS A 1 83 ? 4.661 8.518 29.475 1.00 15.63 82 HIS A CA 1
ATOM 631 C C . HIS A 1 83 ? 5.900 7.668 29.371 1.00 15.34 82 HIS A C 1
ATOM 632 O O . HIS A 1 83 ? 7.011 8.122 29.695 1.00 15.14 82 HIS A O 1
ATOM 639 N N . LYS A 1 84 ? 5.744 6.442 28.833 1.00 15.30 83 LYS A N 1
ATOM 640 C CA . LYS A 1 84 ? 6.842 5.513 28.844 1.00 16.85 83 LYS A CA 1
ATOM 641 C C . LYS A 1 84 ? 8.083 5.941 28.039 1.00 15.65 83 LYS A C 1
ATOM 642 O O . LYS A 1 84 ? 9.159 5.415 28.256 1.00 15.85 83 LYS A O 1
ATOM 648 N N . ASN A 1 85 ? 7.960 6.905 27.120 1.00 13.91 84 ASN A N 1
ATOM 649 C CA . ASN A 1 85 ? 9.077 7.378 26.364 1.00 12.95 84 ASN A CA 1
ATOM 650 C C . ASN A 1 85 ? 9.654 8.727 26.795 1.00 12.59 84 ASN A C 1
ATOM 651 O O . ASN A 1 85 ? 10.490 9.282 26.090 1.00 12.58 84 ASN A O 1
ATOM 656 N N . ILE A 1 86 ? 9.293 9.139 28.008 1.00 13.66 85 ILE A N 1
ATOM 657 C CA . ILE A 1 86 ? 9.820 10.357 28.627 1.00 13.73 85 ILE A CA 1
ATOM 658 C C . ILE A 1 86 ? 10.345 9.915 30.008 1.00 14.91 85 ILE A C 1
ATOM 659 O O . ILE A 1 86 ? 9.623 9.229 30.744 1.00 16.13 85 ILE A O 1
ATOM 664 N N . ILE A 1 87 ? 11.563 10.321 30.358 1.00 15.56 86 ILE A N 1
ATOM 665 C CA . ILE A 1 87 ? 12.136 9.902 31.639 1.00 17.01 86 ILE A CA 1
ATOM 666 C C . ILE A 1 87 ? 11.236 10.332 32.787 1.00 17.82 86 ILE A C 1
ATOM 667 O O . ILE A 1 87 ? 10.704 11.430 32.842 1.00 18.12 86 ILE A O 1
ATOM 672 N N . GLY A 1 88 ? 11.087 9.422 33.742 1.00 22.84 87 GLY A N 1
ATOM 673 C CA . GLY A 1 88 ? 10.114 9.632 34.757 1.00 23.49 87 GLY A CA 1
ATOM 674 C C . GLY A 1 88 ? 10.776 9.986 36.073 1.00 22.54 87 GLY A C 1
ATOM 675 O O . GLY A 1 88 ? 11.880 9.535 36.342 1.00 26.24 87 GLY A O 1
ATOM 676 N N . LEU A 1 89 ? 10.030 10.681 36.899 1.00 22.97 88 LEU A N 1
ATOM 677 C CA . LEU A 1 89 ? 10.493 11.094 38.210 1.00 22.58 88 LEU A CA 1
ATOM 678 C C . LEU A 1 89 ? 10.144 10.065 39.275 1.00 22.37 88 LEU A C 1
ATOM 679 O O . LEU A 1 89 ? 8.972 9.687 39.416 1.00 27.79 88 LEU A O 1
ATOM 684 N N . LEU A 1 90 ? 11.141 9.580 39.992 1.00 16.62 89 LEU A N 1
ATOM 685 C CA . LEU A 1 90 ? 10.880 8.667 41.091 1.00 16.41 89 LEU A CA 1
ATOM 686 C C . LEU A 1 90 ? 10.908 9.389 42.418 1.00 16.10 89 LEU A C 1
ATOM 687 O O . LEU A 1 90 ? 10.178 8.993 43.353 1.00 17.15 89 LEU A O 1
ATOM 692 N N . ASN A 1 91 ? 11.760 10.399 42.552 1.00 14.83 90 ASN A N 1
ATOM 693 C CA . ASN A 1 91 ? 11.943 11.122 43.848 1.00 15.32 90 ASN A CA 1
ATOM 694 C C . ASN A 1 91 ? 12.661 12.409 43.596 1.00 14.76 90 ASN A C 1
ATOM 695 O O . ASN A 1 91 ? 13.267 12.566 42.565 1.00 13.20 90 ASN A O 1
ATOM 700 N N . VAL A 1 92 ? 12.523 13.370 44.509 1.00 14.97 91 VAL A N 1
ATOM 701 C CA . VAL A 1 92 ? 13.257 14.595 44.495 1.00 15.89 91 VAL A CA 1
ATOM 702 C C . VAL A 1 92 ? 13.503 14.983 45.916 1.00 16.18 91 VAL A C 1
ATOM 703 O O . VAL A 1 92 ? 12.621 14.780 46.770 1.00 17.95 91 VAL A O 1
ATOM 707 N N . PHE A 1 93 ? 14.701 15.456 46.205 1.00 14.77 92 PHE A N 1
ATOM 708 C CA . PHE A 1 93 ? 15.007 15.859 47.588 1.00 15.11 92 PHE A CA 1
ATOM 709 C C . PHE A 1 93 ? 16.062 16.923 47.593 1.00 15.99 92 PHE A C 1
ATOM 710 O O . PHE A 1 93 ? 16.807 17.123 46.631 1.00 14.91 92 PHE A O 1
ATOM 718 N N . THR A 1 94 ? 16.115 17.654 48.707 1.00 16.78 93 THR A N 1
ATOM 719 C CA . THR A 1 94 ? 17.249 18.493 49.016 1.00 17.56 93 THR A CA 1
ATOM 720 C C . THR A 1 94 ? 17.768 18.122 50.423 1.00 18.57 93 THR A C 1
ATOM 721 O O . THR A 1 94 ? 16.972 17.843 51.338 1.00 18.59 93 THR A O 1
ATOM 725 N N . PRO A 1 95 ? 19.082 18.067 50.599 1.00 19.44 94 PRO A N 1
ATOM 726 C CA . PRO A 1 95 ? 19.578 17.795 51.973 1.00 19.98 94 PRO A CA 1
ATOM 727 C C . PRO A 1 95 ? 19.513 18.976 52.901 1.00 20.76 94 PRO A C 1
ATOM 728 O O . PRO A 1 95 ? 19.766 18.833 54.112 1.00 21.15 94 PRO A O 1
ATOM 732 N N . GLN A 1 96 ? 19.284 20.167 52.372 1.00 19.49 95 GLN A N 1
ATOM 733 C CA . GLN A 1 96 ? 19.190 21.367 53.214 1.00 21.83 95 GLN A CA 1
ATOM 734 C C . GLN A 1 96 ? 17.799 21.454 53.829 1.00 23.47 95 GLN A C 1
ATOM 735 O O . GLN A 1 96 ? 16.830 21.009 53.262 1.00 24.14 95 GLN A O 1
ATOM 741 N N . LYS A 1 97 ? 17.717 22.000 55.054 1.00 25.27 96 LYS A N 1
ATOM 742 C CA . LYS A 1 97 ? 16.524 21.798 55.917 1.00 31.24 96 LYS A CA 1
ATOM 743 C C . LYS A 1 97 ? 15.599 23.022 55.944 1.00 32.04 96 LYS A C 1
ATOM 744 O O . LYS A 1 97 ? 14.550 23.004 56.640 1.00 33.76 96 LYS A O 1
ATOM 750 N N . SER A 1 98 ? 15.956 24.043 55.170 1.00 30.78 97 SER A N 1
ATOM 751 C CA . SER A 1 98 ? 15.214 25.288 55.142 1.00 31.81 97 SER A CA 1
ATOM 752 C C . SER A 1 98 ? 15.408 26.051 53.837 1.00 33.19 97 SER A C 1
ATOM 753 O O . SER A 1 98 ? 16.425 25.879 53.138 1.00 33.60 97 SER A O 1
ATOM 756 N N . LEU A 1 99 ? 14.444 26.919 53.509 1.00 33.17 98 LEU A N 1
ATOM 757 C CA . LEU A 1 99 ? 14.599 27.818 52.378 1.00 33.48 98 LEU A CA 1
ATOM 758 C C . LEU A 1 99 ? 15.865 28.616 52.532 1.00 31.20 98 LEU A C 1
ATOM 759 O O . LEU A 1 99 ? 16.623 28.829 51.618 1.00 28.69 98 LEU A O 1
ATOM 764 N N . GLU A 1 100 ? 16.148 29.053 53.736 1.00 33.93 99 GLU A N 1
ATOM 765 C CA A GLU A 1 100 ? 17.340 29.845 53.973 0.50 34.83 99 GLU A CA 1
ATOM 766 C CA B GLU A 1 100 ? 17.322 29.857 53.921 0.50 33.70 99 GLU A CA 1
ATOM 767 C C . GLU A 1 100 ? 18.634 29.106 53.589 1.00 31.49 99 GLU A C 1
ATOM 768 O O . GLU A 1 100 ? 19.538 29.678 52.995 1.00 30.27 99 GLU A O 1
ATOM 779 N N . GLU A 1 101 ? 18.724 27.831 53.957 1.00 32.15 100 GLU A N 1
ATOM 780 C CA . GLU A 1 101 ? 19.964 27.049 53.757 1.00 29.49 100 GLU A CA 1
ATOM 781 C C . GLU A 1 101 ? 20.031 26.349 52.358 1.00 27.61 100 GLU A C 1
ATOM 782 O O . GLU A 1 101 ? 21.042 25.799 51.993 1.00 23.82 100 GLU A O 1
ATOM 788 N N . PHE A 1 102 ? 18.958 26.468 51.592 1.00 26.26 101 PHE A N 1
ATOM 789 C CA . PHE A 1 102 ? 18.804 25.668 50.339 1.00 23.79 101 PHE A CA 1
ATOM 790 C C . PHE A 1 102 ? 19.908 25.918 49.329 1.00 23.60 101 PHE A C 1
ATOM 791 O O . PHE A 1 102 ? 20.210 27.076 48.942 1.00 22.71 101 PHE A O 1
ATOM 799 N N . GLN A 1 103 ? 20.494 24.823 48.832 1.00 21.75 102 GLN A N 1
ATOM 800 C CA . GLN A 1 103 ? 21.494 24.913 47.819 1.00 21.44 102 GLN A CA 1
ATOM 801 C C . GLN A 1 103 ? 21.231 23.981 46.632 1.00 19.71 102 GLN A C 1
ATOM 802 O O . GLN A 1 103 ? 21.330 24.411 45.488 1.00 18.72 102 GLN A O 1
ATOM 808 N N . ASP A 1 104 ? 21.009 22.699 46.930 1.00 18.32 103 ASP A N 1
ATOM 809 C CA . ASP A 1 104 ? 21.047 21.653 45.882 1.00 18.03 103 ASP A CA 1
ATOM 810 C C . ASP A 1 104 ? 19.752 20.885 45.784 1.00 17.06 103 ASP A C 1
ATOM 811 O O . ASP A 1 104 ? 19.025 20.678 46.753 1.00 17.10 103 ASP A O 1
ATOM 816 N N . VAL A 1 105 ? 19.488 20.450 44.570 1.00 16.29 104 VAL A N 1
ATOM 817 C CA . VAL A 1 105 ? 18.361 19.596 44.270 1.00 16.31 104 VAL A CA 1
ATOM 818 C C . VAL A 1 105 ? 18.874 18.280 43.703 1.00 15.34 104 VAL A C 1
ATOM 819 O O . VAL A 1 105 ? 19.765 18.250 42.842 1.00 15.75 104 VAL A O 1
ATOM 823 N N . TYR A 1 106 ? 18.288 17.182 44.160 1.00 13.94 105 TYR A N 1
ATOM 824 C CA . TYR A 1 106 ? 18.587 15.838 43.640 1.00 14.31 105 TYR A CA 1
ATOM 825 C C . TYR A 1 106 ? 17.364 15.269 43.032 1.00 13.92 105 TYR A C 1
ATOM 826 O O . TYR A 1 106 ? 16.323 15.188 43.677 1.00 15.02 105 TYR A O 1
ATOM 835 N N . ILE A 1 107 ? 17.456 14.885 41.768 1.00 13.68 106 ILE A N 1
ATOM 836 C CA . ILE A 1 107 ? 16.364 14.289 40.983 1.00 14.56 106 ILE A CA 1
ATOM 837 C C . ILE A 1 107 ? 16.663 12.816 40.754 1.00 13.90 106 ILE A C 1
ATOM 838 O O . ILE A 1 107 ? 17.724 12.440 40.259 1.00 14.32 106 ILE A O 1
ATOM 843 N N . VAL A 1 108 ? 15.730 11.970 41.198 1.00 12.86 107 VAL A N 1
ATOM 844 C CA . VAL A 1 108 ? 15.854 10.514 41.108 1.00 13.15 107 VAL A CA 1
ATOM 845 C C . VAL A 1 108 ? 14.924 10.021 40.015 1.00 13.25 107 VAL A C 1
ATOM 846 O O . VAL A 1 108 ? 13.744 10.327 39.988 1.00 13.11 107 VAL A O 1
ATOM 850 N N . MET A 1 109 ? 15.502 9.238 39.084 1.00 13.32 108 MET A N 1
ATOM 851 C CA . MET A 1 109 ? 14.858 8.765 37.858 1.00 14.56 108 MET A CA 1
ATOM 852 C C . MET A 1 109 ? 15.108 7.317 37.647 1.00 14.68 108 MET A C 1
ATOM 853 O O . MET A 1 109 ? 16.005 6.750 38.240 1.00 14.25 108 MET A O 1
ATOM 858 N N . GLU A 1 110 ? 14.337 6.719 36.722 1.00 16.58 109 GLU A N 1
ATOM 859 C CA . GLU A 1 110 ? 14.581 5.405 36.223 1.00 18.79 109 GLU A CA 1
ATOM 860 C C . GLU A 1 110 ? 16.014 5.304 35.690 1.00 15.59 109 GLU A C 1
ATOM 861 O O . GLU A 1 110 ? 16.516 6.264 35.064 1.00 15.72 109 GLU A O 1
ATOM 867 N N . LEU A 1 111 ? 16.661 4.176 35.947 1.00 16.46 110 LEU A N 1
ATOM 868 C CA . LEU A 1 111 ? 18.006 3.893 35.402 1.00 15.93 110 LEU A CA 1
ATOM 869 C C . LEU A 1 111 ? 17.828 3.075 34.135 1.00 16.53 110 LEU A C 1
ATOM 870 O O . LEU A 1 111 ? 17.245 1.997 34.147 1.00 17.47 110 LEU A O 1
ATOM 875 N N . MET A 1 112 ? 18.395 3.586 33.058 1.00 15.46 111 MET A N 1
ATOM 876 C CA . MET A 1 112 ? 18.423 2.876 31.770 1.00 16.83 111 MET A CA 1
ATOM 877 C C . MET A 1 112 ? 19.755 2.131 31.599 1.00 18.07 111 MET A C 1
ATOM 878 O O . MET A 1 112 ? 20.528 1.969 32.561 1.00 21.22 111 MET A O 1
ATOM 883 N N . ASP A 1 113 ? 20.019 1.556 30.441 1.00 16.79 112 ASP A N 1
ATOM 884 C CA . ASP A 1 113 ? 21.248 0.757 30.269 1.00 17.90 112 ASP A CA 1
ATOM 885 C C . ASP A 1 113 ? 22.331 1.454 29.464 1.00 18.66 112 ASP A C 1
ATOM 886 O O . ASP A 1 113 ? 23.508 1.119 29.594 1.00 19.70 112 ASP A O 1
ATOM 891 N N . ALA A 1 114 ? 21.942 2.370 28.569 1.00 16.96 113 ALA A N 1
ATOM 892 C CA . ALA A 1 114 ? 22.895 3.045 27.696 1.00 17.00 113 ALA A CA 1
ATOM 893 C C . ALA A 1 114 ? 22.325 4.341 27.188 1.00 16.20 113 ALA A C 1
ATOM 894 O O . ALA A 1 114 ? 21.136 4.583 27.178 1.00 15.76 113 ALA A O 1
ATOM 896 N N . ASN A 1 115 ? 23.232 5.158 26.731 1.00 17.29 114 ASN A N 1
ATOM 897 C CA . ASN A 1 115 ? 22.944 6.345 26.041 1.00 17.44 114 ASN A CA 1
ATOM 898 C C . ASN A 1 115 ? 22.792 6.100 24.538 1.00 16.60 114 ASN A C 1
ATOM 899 O O . ASN A 1 115 ? 23.439 5.207 24.000 1.00 16.27 114 ASN A O 1
ATOM 904 N N . LEU A 1 116 ? 21.962 6.842 23.834 1.00 14.97 115 LEU A N 1
ATOM 905 C CA . LEU A 1 116 ? 21.810 6.590 22.385 1.00 15.50 115 LEU A CA 1
ATOM 906 C C . LEU A 1 116 ? 23.114 6.794 21.597 1.00 15.68 115 LEU A C 1
ATOM 907 O O . LEU A 1 116 ? 23.314 6.160 20.542 1.00 16.16 115 LEU A O 1
ATOM 912 N N . CYS A 1 117 ? 24.038 7.598 22.107 1.00 15.75 116 CYS A N 1
ATOM 913 C CA . CYS A 1 117 ? 25.346 7.726 21.466 1.00 16.10 116 CYS A CA 1
ATOM 914 C C . CYS A 1 117 ? 26.071 6.389 21.399 1.00 17.39 116 CYS A C 1
ATOM 915 O O . CYS A 1 117 ? 26.804 6.118 20.433 1.00 18.26 116 CYS A O 1
ATOM 918 N N . GLN A 1 118 ? 25.860 5.502 22.387 1.00 16.47 117 GLN A N 1
ATOM 919 C CA A GLN A 1 118 ? 26.468 4.184 22.310 0.50 17.28 117 GLN A CA 1
ATOM 920 C CA B GLN A 1 118 ? 26.418 4.155 22.359 0.50 17.53 117 GLN A CA 1
ATOM 921 C C . GLN A 1 118 ? 25.760 3.319 21.292 1.00 17.39 117 GLN A C 1
ATOM 922 O O . GLN A 1 118 ? 26.424 2.551 20.566 1.00 17.72 117 GLN A O 1
ATOM 933 N N . VAL A 1 119 ? 24.435 3.416 21.214 1.00 16.71 118 VAL A N 1
ATOM 934 C CA . VAL A 1 119 ? 23.661 2.655 20.214 1.00 17.91 118 VAL A CA 1
ATOM 935 C C . VAL A 1 119 ? 24.066 3.019 18.796 1.00 17.73 118 VAL A C 1
ATOM 936 O O . VAL A 1 119 ? 24.156 2.151 17.910 1.00 17.07 118 VAL A O 1
ATOM 940 N N . ILE A 1 120 ? 24.356 4.291 18.558 1.00 16.90 119 ILE A N 1
ATOM 941 C CA . ILE A 1 120 ? 24.801 4.775 17.234 1.00 17.63 119 ILE A CA 1
ATOM 942 C C . ILE A 1 120 ? 26.080 4.122 16.739 1.00 18.25 119 ILE A C 1
ATOM 943 O O . ILE A 1 120 ? 26.357 4.040 15.518 1.00 19.18 119 ILE A O 1
ATOM 948 N N . GLN A 1 121 ? 26.860 3.579 17.652 1.00 18.17 120 GLN A N 1
ATOM 949 C CA . GLN A 1 121 ? 28.105 2.912 17.271 1.00 22.01 120 GLN A CA 1
ATOM 950 C C . GLN A 1 121 ? 27.859 1.439 16.918 1.00 22.28 120 GLN A C 1
ATOM 951 O O . GLN A 1 121 ? 28.813 0.691 16.697 1.00 25.77 120 GLN A O 1
ATOM 957 N N . MET A 1 122 ? 26.611 1.023 16.901 1.00 18.75 121 MET A N 1
ATOM 958 C CA . MET A 1 122 ? 26.248 -0.375 16.595 1.00 18.97 121 MET A CA 1
ATOM 959 C C . MET A 1 122 ? 25.381 -0.461 15.368 1.00 17.85 121 MET A C 1
ATOM 960 O O . MET A 1 122 ? 24.599 0.448 15.060 1.00 16.49 121 MET A O 1
ATOM 965 N N . GLU A 1 123 ? 25.543 -1.537 14.603 1.00 17.16 122 GLU A N 1
ATOM 966 C CA . GLU A 1 123 ? 24.603 -1.804 13.502 1.00 18.14 122 GLU A CA 1
ATOM 967 C C . GLU A 1 123 ? 23.287 -2.236 14.109 1.00 18.49 122 GLU A C 1
ATOM 968 O O . GLU A 1 123 ? 23.244 -3.028 15.081 1.00 21.34 122 GLU A O 1
ATOM 974 N N . LEU A 1 124 ? 22.213 -1.714 13.571 1.00 17.34 123 LEU A N 1
ATOM 975 C CA . LEU A 1 124 ? 20.873 -2.096 14.016 1.00 18.32 123 LEU A CA 1
ATOM 976 C C . LEU A 1 124 ? 20.076 -2.728 12.902 1.00 16.83 123 LEU A C 1
ATOM 977 O O . LEU A 1 124 ? 20.088 -2.237 11.756 1.00 18.50 123 LEU A O 1
ATOM 982 N N . ASP A 1 125 ? 19.351 -3.787 13.241 1.00 16.18 124 ASP A N 1
ATOM 983 C CA A ASP A 1 125 ? 18.385 -4.359 12.317 0.50 16.17 124 ASP A CA 1
ATOM 984 C CA B ASP A 1 125 ? 18.419 -4.313 12.261 0.50 15.95 124 ASP A CA 1
ATOM 985 C C . ASP A 1 125 ? 17.194 -3.437 12.148 1.00 14.92 124 ASP A C 1
ATOM 986 O O . ASP A 1 125 ? 17.010 -2.493 12.898 1.00 14.67 124 ASP A O 1
ATOM 995 N N . HIS A 1 126 ? 16.387 -3.677 11.126 1.00 13.49 125 HIS A N 1
ATOM 996 C CA . HIS A 1 126 ? 15.246 -2.791 10.870 1.00 12.94 125 HIS A CA 1
ATOM 997 C C . HIS A 1 126 ? 14.228 -2.803 11.998 1.00 13.30 125 HIS A C 1
ATOM 998 O O . HIS A 1 126 ? 13.556 -1.798 12.265 1.00 13.04 125 HIS A O 1
ATOM 1005 N N . GLU A 1 127 ? 14.056 -3.956 12.629 1.00 14.42 126 GLU A N 1
ATOM 1006 C CA . GLU A 1 127 ? 13.087 -4.043 13.704 1.00 14.93 126 GLU A CA 1
ATOM 1007 C C . GLU A 1 127 ? 13.482 -3.150 14.905 1.00 13.92 126 GLU A C 1
ATOM 1008 O O . GLU A 1 127 ? 12.694 -2.372 15.399 1.00 13.27 126 GLU A O 1
ATOM 1014 N N . ARG A 1 128 ? 14.744 -3.203 15.285 1.00 14.15 127 ARG A N 1
ATOM 1015 C CA . ARG A 1 128 ? 15.223 -2.371 16.390 1.00 14.17 127 ARG A CA 1
ATOM 1016 C C . ARG A 1 128 ? 15.268 -0.893 16.004 1.00 13.61 127 ARG A C 1
ATOM 1017 O O . ARG A 1 128 ? 14.867 -0.028 16.778 1.00 12.60 127 ARG A O 1
ATOM 1025 N N . MET A 1 129 ? 15.777 -0.605 14.800 1.00 13.19 128 MET A N 1
ATOM 1026 C CA A MET A 1 129 ? 15.900 0.766 14.365 0.70 12.91 128 MET A CA 1
ATOM 1027 C CA B MET A 1 129 ? 15.888 0.769 14.323 0.30 13.70 128 MET A CA 1
ATOM 1028 C C . MET A 1 129 ? 14.497 1.416 14.309 1.00 12.56 128 MET A C 1
ATOM 1029 O O . MET A 1 129 ? 14.273 2.506 14.841 1.00 11.67 128 MET A O 1
ATOM 1038 N N . SER A 1 130 ? 13.555 0.740 13.665 1.00 11.55 129 SER A N 1
ATOM 1039 C CA . SER A 1 130 ? 12.218 1.287 13.541 1.00 10.91 129 SER A CA 1
ATOM 1040 C C . SER A 1 130 ? 11.539 1.443 14.908 1.00 10.58 129 SER A C 1
ATOM 1041 O O . SER A 1 130 ? 10.787 2.389 15.126 1.00 10.51 129 SER A O 1
ATOM 1044 N N . TYR A 1 131 ? 11.764 0.497 15.818 1.00 10.79 130 TYR A N 1
ATOM 1045 C CA . TYR A 1 131 ? 11.143 0.598 17.112 1.00 11.54 130 TYR A CA 1
ATOM 1046 C C . TYR A 1 131 ? 11.702 1.765 17.912 1.00 10.91 130 TYR A C 1
ATOM 1047 O O . TYR A 1 131 ? 10.971 2.481 18.599 1.00 10.57 130 TYR A O 1
ATOM 1056 N N . LEU A 1 132 ? 13.017 1.965 17.857 1.00 10.66 131 LEU A N 1
ATOM 1057 C CA . LEU A 1 132 ? 13.600 3.124 18.532 1.00 10.70 131 LEU A CA 1
ATOM 1058 C C . LEU A 1 132 ? 13.039 4.434 17.992 1.00 10.24 131 LEU A C 1
ATOM 1059 O O . LEU A 1 132 ? 12.668 5.331 18.744 1.00 10.65 131 LEU A O 1
ATOM 1064 N N . LEU A 1 133 ? 12.936 4.538 16.676 1.00 9.86 132 LEU A N 1
ATOM 1065 C CA . LEU A 1 133 ? 12.397 5.747 16.045 1.00 9.95 132 LEU A CA 1
ATOM 1066 C C . LEU A 1 133 ? 10.932 5.957 16.412 1.00 9.77 132 LEU A C 1
ATOM 1067 O O . LEU A 1 133 ? 10.505 7.071 16.744 1.00 9.85 132 LEU A O 1
ATOM 1072 N N . TYR A 1 134 ? 10.150 4.866 16.363 1.00 10.33 133 TYR A N 1
ATOM 1073 C CA . TYR A 1 134 ? 8.769 4.911 16.808 1.00 10.56 133 TYR A CA 1
ATOM 1074 C C . TYR A 1 134 ? 8.624 5.496 18.206 1.00 10.62 133 TYR A C 1
ATOM 1075 O O . TYR A 1 134 ? 7.804 6.386 18.453 1.00 11.03 133 TYR A O 1
ATOM 1084 N N . GLN A 1 135 ? 9.453 5.038 19.128 1.00 10.53 134 GLN A N 1
ATOM 1085 C CA . GLN A 1 135 ? 9.402 5.564 20.485 1.00 10.94 134 GLN A CA 1
ATOM 1086 C C . GLN A 1 135 ? 9.792 7.018 20.596 1.00 11.04 134 GLN A C 1
ATOM 1087 O O . GLN A 1 135 ? 9.165 7.758 21.357 1.00 11.15 134 GLN A O 1
ATOM 1093 N N . MET A 1 136 ? 10.831 7.430 19.871 1.00 10.49 135 MET A N 1
ATOM 1094 C CA . MET A 1 136 ? 11.202 8.874 19.813 1.00 10.54 135 MET A CA 1
ATOM 1095 C C . MET A 1 136 ? 9.979 9.676 19.396 1.00 10.79 135 MET A C 1
ATOM 1096 O O . MET A 1 136 ? 9.659 10.709 19.987 1.00 11.41 135 MET A O 1
ATOM 1101 N N . LEU A 1 137 ? 9.331 9.205 18.331 1.00 10.34 136 LEU A N 1
ATOM 1102 C CA . LEU A 1 137 ? 8.181 9.921 17.783 1.00 10.18 136 LEU A CA 1
ATOM 1103 C C . LEU A 1 137 ? 7.027 9.975 18.756 1.00 10.57 136 LEU A C 1
ATOM 1104 O O . LEU A 1 137 ? 6.346 11.005 18.872 1.00 11.85 136 LEU A O 1
ATOM 1109 N N . CYS A 1 138 ? 6.755 8.890 19.467 1.00 10.89 137 CYS A N 1
ATOM 1110 C CA . CYS A 1 138 ? 5.715 8.913 20.518 1.00 11.62 137 CYS A CA 1
ATOM 1111 C C . CYS A 1 138 ? 6.043 9.931 21.605 1.00 11.93 137 CYS A C 1
ATOM 1112 O O . CYS A 1 138 ? 5.160 10.677 22.063 1.00 12.53 137 CYS A O 1
ATOM 1115 N N . GLY A 1 139 ? 7.289 9.947 22.067 1.00 11.30 138 GLY A N 1
ATOM 1116 C CA . GLY A 1 139 ? 7.675 10.939 23.092 1.00 11.48 138 GLY A CA 1
ATOM 1117 C C . GLY A 1 139 ? 7.473 12.348 22.609 1.00 11.49 138 GLY A C 1
ATOM 1118 O O . GLY A 1 139 ? 6.936 13.204 23.328 1.00 12.15 138 GLY A O 1
ATOM 1119 N N . ILE A 1 140 ? 7.909 12.625 21.387 1.00 11.41 139 ILE A N 1
ATOM 1120 C CA A ILE A 1 140 ? 7.816 13.967 20.816 0.50 12.25 139 ILE A CA 1
ATOM 1121 C CA B ILE A 1 140 ? 7.807 13.963 20.800 0.50 11.99 139 ILE A CA 1
ATOM 1122 C C . ILE A 1 140 ? 6.339 14.349 20.669 1.00 12.19 139 ILE A C 1
ATOM 1123 O O . ILE A 1 140 ? 5.954 15.450 21.028 1.00 13.02 139 ILE A O 1
ATOM 1132 N N . LYS A 1 141 ? 5.526 13.439 20.125 1.00 12.65 140 LYS A N 1
ATOM 1133 C CA . LYS A 1 141 ? 4.111 13.743 19.942 1.00 13.56 140 LYS A CA 1
ATOM 1134 C C . LYS A 1 141 ? 3.466 14.070 21.297 1.00 14.17 140 LYS A C 1
ATOM 1135 O O . LYS A 1 141 ? 2.624 14.989 21.405 1.00 13.94 140 LYS A O 1
ATOM 1141 N N . HIS A 1 142 ? 3.816 13.303 22.318 1.00 13.52 141 HIS A N 1
ATOM 1142 C CA . HIS A 1 142 ? 3.254 13.540 23.655 1.00 14.15 141 HIS A CA 1
ATOM 1143 C C . HIS A 1 142 ? 3.581 14.924 24.167 1.00 14.64 141 HIS A C 1
ATOM 1144 O O . HIS A 1 142 ? 2.702 15.644 24.677 1.00 14.05 141 HIS A O 1
ATOM 1151 N N . LEU A 1 143 ? 4.847 15.349 24.025 1.00 13.40 142 LEU A N 1
ATOM 1152 C CA . LEU A 1 143 ? 5.231 16.757 24.346 1.00 13.50 142 LEU A CA 1
ATOM 1153 C C . LEU A 1 143 ? 4.439 17.754 23.529 1.00 13.70 142 LEU A C 1
ATOM 1154 O O . LEU A 1 143 ? 3.854 18.705 24.072 1.00 14.47 142 LE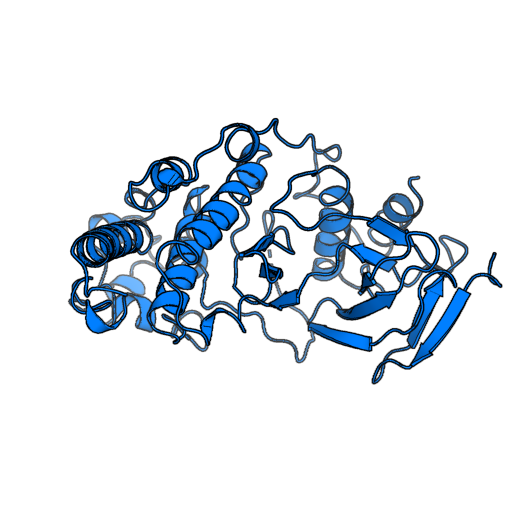U A O 1
ATOM 1159 N N . HIS A 1 144 ? 4.350 17.530 22.218 1.00 13.17 143 HIS A N 1
ATOM 1160 C CA . HIS A 1 144 ? 3.595 18.440 21.351 1.00 13.75 143 HIS A CA 1
ATOM 1161 C C . HIS A 1 144 ? 2.139 18.575 21.811 1.00 16.21 143 HIS A C 1
ATOM 1162 O O . HIS A 1 144 ? 1.538 19.669 21.668 1.00 16.98 143 HIS A O 1
ATOM 1169 N N . SER A 1 145 ? 1.559 17.479 22.306 1.00 16.89 144 SER A N 1
ATOM 1170 C CA . SER A 1 145 ? 0.145 17.505 22.714 1.00 19.13 144 SER A CA 1
ATOM 1171 C C . SER A 1 145 ? -0.080 18.443 23.903 1.00 20.62 144 SER A C 1
ATOM 1172 O O . SER A 1 145 ? -1.244 18.868 24.139 1.00 22.15 144 SER A O 1
ATOM 1175 N N . ALA A 1 146 ? 0.963 18.759 24.656 1.00 19.23 145 ALA A N 1
ATOM 1176 C CA . ALA A 1 146 ? 0.856 19.729 25.755 1.00 22.23 145 ALA A CA 1
ATOM 1177 C C . ALA A 1 146 ? 1.377 21.108 25.404 1.00 21.59 145 ALA A C 1
ATOM 1178 O O . ALA A 1 146 ? 1.557 21.947 26.307 1.00 24.07 145 ALA A O 1
ATOM 1180 N N . GLY A 1 147 ? 1.666 21.339 24.141 1.00 20.83 146 GLY A N 1
ATOM 1181 C CA . GLY A 1 147 ? 2.234 22.600 23.705 1.00 21.68 146 GLY A CA 1
ATOM 1182 C C . GLY A 1 147 ? 3.698 22.743 23.918 1.00 20.00 146 GLY A C 1
ATOM 1183 O O . GLY A 1 147 ? 4.207 23.848 23.920 1.00 22.84 146 GLY A O 1
ATOM 1184 N N . ILE A 1 148 ? 4.408 21.627 24.099 1.00 17.70 147 ILE A N 1
ATOM 1185 C CA . ILE A 1 148 ? 5.812 21.651 24.283 1.00 17.21 147 ILE A CA 1
ATOM 1186 C C . ILE A 1 148 ? 6.473 21.201 22.963 1.00 16.30 147 ILE A C 1
ATOM 1187 O O . ILE A 1 148 ? 6.301 20.055 22.538 1.00 16.33 147 ILE A O 1
ATOM 1192 N N . ILE A 1 149 ? 7.240 22.110 22.380 1.00 15.55 148 ILE A N 1
ATOM 1193 C CA . ILE A 1 149 ? 8.061 21.817 21.198 1.00 15.26 148 ILE A CA 1
ATOM 1194 C C . ILE A 1 149 ? 9.486 21.800 21.672 1.00 15.27 148 ILE A C 1
ATOM 1195 O O . ILE A 1 149 ? 9.944 22.683 22.343 1.00 16.37 148 ILE A O 1
ATOM 1200 N N . HIS A 1 150 ? 10.194 20.709 21.407 1.00 14.11 149 HIS A N 1
ATOM 1201 C CA . HIS A 1 150 ? 11.445 20.453 22.101 1.00 14.04 149 HIS A CA 1
ATOM 1202 C C . HIS A 1 150 ? 12.594 21.361 21.561 1.00 15.98 149 HIS A C 1
ATOM 1203 O O . HIS A 1 150 ? 13.262 22.112 22.316 1.00 18.12 149 HIS A O 1
ATOM 1210 N N . ARG A 1 151 ? 12.823 21.295 20.262 1.00 15.07 150 ARG A N 1
ATOM 1211 C CA . ARG A 1 151 ? 13.810 22.076 19.535 1.00 17.50 150 ARG A CA 1
ATOM 1212 C C . ARG A 1 151 ? 15.258 21.685 19.756 1.00 18.06 150 ARG A C 1
ATOM 1213 O O . ARG A 1 151 ? 16.118 22.162 18.984 1.00 21.84 150 ARG A O 1
ATOM 1221 N N . ASP A 1 152 ? 15.552 20.868 20.737 1.00 17.52 151 ASP A N 1
ATOM 1222 C CA . ASP A 1 152 ? 16.938 20.449 20.992 1.00 17.80 151 ASP A CA 1
ATOM 1223 C C . ASP A 1 152 ? 17.095 18.961 21.268 1.00 15.77 151 ASP A C 1
ATOM 1224 O O . ASP A 1 152 ? 17.888 18.526 22.088 1.00 15.34 151 ASP A O 1
ATOM 1229 N N . LEU A 1 153 ? 16.395 18.128 20.516 1.00 13.31 152 LEU A N 1
ATOM 1230 C CA A LEU A 1 153 ? 16.546 16.715 20.674 0.60 13.07 152 LEU A CA 1
ATOM 1231 C CA B LEU A 1 153 ? 16.575 16.674 20.668 0.40 12.76 152 LEU A CA 1
ATOM 1232 C C . LEU A 1 153 ? 17.918 16.269 20.155 1.00 12.97 152 LEU A C 1
ATOM 1233 O O . LEU A 1 153 ? 18.328 16.693 19.079 1.00 13.06 152 LEU A O 1
ATOM 1242 N N . LYS A 1 154 ? 18.603 15.408 20.895 1.00 12.53 153 LYS A N 1
ATOM 1243 C CA . LYS A 1 154 ? 19.925 14.958 20.486 1.00 13.57 153 LYS A CA 1
ATOM 1244 C C . LYS A 1 154 ? 20.236 13.620 21.130 1.00 13.38 153 LYS A C 1
ATOM 1245 O O . LYS A 1 154 ? 19.680 13.308 22.169 1.00 13.22 153 LYS A O 1
ATOM 1251 N N . PRO A 1 155 ? 21.120 12.836 20.535 1.00 13.32 154 PRO A N 1
ATOM 1252 C CA . PRO A 1 155 ? 21.315 11.498 21.054 1.00 14.30 154 PRO A CA 1
ATOM 1253 C C . PRO A 1 155 ? 21.814 11.446 22.472 1.00 14.11 154 PRO A C 1
ATOM 1254 O O . PRO A 1 155 ? 21.505 10.507 23.172 1.00 13.94 154 PRO A O 1
ATOM 1258 N N . SER A 1 156 ? 22.625 12.404 22.887 1.00 15.18 155 SER A N 1
ATOM 1259 C CA . SER A 1 156 ? 23.168 12.341 24.236 1.00 16.26 155 SER A CA 1
ATOM 1260 C C . SER A 1 156 ? 22.114 12.448 25.266 1.00 15.40 155 SER A C 1
ATOM 1261 O O . SER A 1 156 ? 22.346 12.081 26.434 1.00 16.71 155 SER A O 1
ATOM 1264 N N . ASN A 1 157 ? 20.950 12.992 24.915 1.00 13.90 156 ASN A N 1
ATOM 1265 C CA A ASN A 1 157 ? 19.911 13.124 25.895 0.50 14.15 156 ASN A CA 1
ATOM 1266 C CA B ASN A 1 157 ? 19.827 13.127 25.845 0.50 13.97 156 ASN A CA 1
ATOM 1267 C C . ASN A 1 157 ? 18.717 12.143 25.612 1.00 13.63 156 ASN A C 1
ATOM 1268 O O . ASN A 1 157 ? 17.531 12.401 25.902 1.00 14.39 156 ASN A O 1
ATOM 1277 N N . ILE A 1 158 ? 19.057 10.990 25.036 1.00 12.56 157 ILE A N 1
ATOM 1278 C CA . ILE A 1 158 ? 18.140 9.911 24.839 1.00 13.03 157 ILE A CA 1
ATOM 1279 C C . ILE A 1 158 ? 18.809 8.627 25.377 1.00 13.32 157 ILE A C 1
ATOM 1280 O O . ILE A 1 158 ? 20.014 8.394 25.161 1.00 14.25 157 ILE A O 1
ATOM 1285 N N . VAL A 1 159 ? 18.045 7.841 26.155 1.00 12.81 158 VAL A N 1
ATOM 1286 C CA . VAL A 1 159 ? 18.602 6.647 26.780 1.00 13.50 158 VAL A CA 1
ATOM 1287 C C . VAL A 1 159 ? 17.746 5.453 26.433 1.00 13.50 158 VAL A C 1
ATOM 1288 O O . VAL A 1 159 ? 16.564 5.567 26.082 1.00 13.12 158 VAL A O 1
ATOM 1292 N N . VAL A 1 160 ? 18.376 4.285 26.491 1.00 13.70 159 VAL A N 1
ATOM 1293 C CA . VAL A 1 160 ? 17.757 3.032 26.061 1.00 14.51 159 VAL A CA 1
ATOM 1294 C C . VAL A 1 160 ? 18.067 1.895 27.038 1.00 15.52 159 VAL A C 1
ATOM 1295 O O . VAL A 1 160 ? 19.042 1.957 27.760 1.00 14.79 159 VAL A O 1
ATOM 1299 N N . LYS A 1 161 ? 17.177 0.928 27.046 1.00 16.23 160 LYS A N 1
ATOM 1300 C CA . LYS A 1 161 ? 17.414 -0.339 27.744 1.00 18.85 160 LYS A CA 1
ATOM 1301 C C . LYS A 1 161 ? 17.760 -1.411 26.774 1.00 18.60 160 LYS A C 1
ATOM 1302 O O . LYS A 1 161 ? 17.497 -1.344 25.574 1.00 18.09 160 LYS A O 1
ATOM 1308 N N . SER A 1 162 ? 18.310 -2.507 27.334 1.00 20.47 161 SER A N 1
ATOM 1309 C CA A SER A 1 162 ? 18.640 -3.706 26.538 0.50 21.26 161 SER A CA 1
ATOM 1310 C CA B SER A 1 162 ? 18.656 -3.676 26.511 0.50 21.47 161 SER A CA 1
ATOM 1311 C C . SER A 1 162 ? 17.461 -4.303 25.784 1.00 20.50 161 SER A C 1
ATOM 1312 O O . SER A 1 162 ? 17.660 -4.947 24.786 1.00 22.34 161 SER A O 1
ATOM 1317 N N . ASP A 1 163 ? 16.245 -4.108 26.314 1.00 19.91 162 ASP A N 1
ATOM 1318 C CA . ASP A 1 163 ? 15.032 -4.574 25.644 1.00 20.43 162 ASP A CA 1
ATOM 1319 C C . ASP A 1 163 ? 14.555 -3.629 24.526 1.00 19.83 162 ASP A C 1
ATOM 1320 O O . ASP A 1 163 ? 13.466 -3.812 23.989 1.00 21.09 162 ASP A O 1
ATOM 1325 N N . CYS A 1 164 ? 15.368 -2.627 24.209 1.00 18.63 163 CYS A N 1
ATOM 1326 C CA . CYS A 1 164 ? 15.078 -1.668 23.095 1.00 19.71 163 CYS A CA 1
ATOM 1327 C C . CYS A 1 164 ? 14.038 -0.618 23.479 1.00 18.96 163 CYS A C 1
ATOM 1328 O O . CYS A 1 164 ? 13.625 0.192 22.611 1.00 18.20 163 CYS A O 1
ATOM 1331 N N . THR A 1 165 ? 13.676 -0.507 24.746 1.00 17.88 164 THR A N 1
ATOM 1332 C CA . THR A 1 165 ? 12.861 0.592 25.207 1.00 18.08 164 THR A CA 1
ATOM 1333 C C . THR A 1 165 ? 13.706 1.886 25.298 1.00 15.95 164 THR A C 1
ATOM 1334 O O . THR A 1 165 ? 14.941 1.850 25.496 1.00 16.33 164 THR A O 1
ATOM 1338 N N . LEU A 1 166 ? 13.048 3.017 25.055 1.00 14.44 165 LEU A N 1
ATOM 1339 C CA . LEU A 1 166 ? 13.745 4.312 24.885 1.00 13.27 165 LEU A CA 1
ATOM 1340 C C . LEU A 1 166 ? 13.022 5.391 25.642 1.00 13.24 165 LEU A C 1
ATOM 1341 O O . LEU A 1 166 ? 11.759 5.434 25.649 1.00 13.49 165 LEU A O 1
ATOM 1346 N N . LYS A 1 167 ? 13.792 6.282 26.240 1.00 12.55 166 LYS A N 1
ATOM 1347 C CA . LYS A 1 167 ? 13.225 7.435 26.926 1.00 12.78 166 LYS A CA 1
ATOM 1348 C C . LYS A 1 167 ? 14.008 8.678 26.575 1.00 11.78 166 LYS A C 1
ATOM 1349 O O . LYS A 1 167 ? 15.261 8.689 26.561 1.00 12.55 166 LYS A O 1
ATOM 1355 N N . ILE A 1 168 ? 13.285 9.778 26.373 1.00 11.72 167 ILE A N 1
ATOM 1356 C CA . ILE A 1 168 ? 13.907 11.110 26.190 1.00 11.76 167 ILE A CA 1
ATOM 1357 C C . ILE A 1 168 ? 14.163 11.716 27.550 1.00 12.44 167 ILE A C 1
ATOM 1358 O O . ILE A 1 168 ? 13.268 11.673 28.404 1.00 12.05 167 ILE A O 1
ATOM 1363 N N . LEU A 1 169 ? 15.350 12.294 27.747 1.00 12.13 168 LEU A N 1
ATOM 1364 C CA . LEU A 1 169 ? 15.744 12.795 29.082 1.00 13.49 168 LEU A CA 1
ATOM 1365 C C . LEU A 1 169 ? 15.372 14.244 29.398 1.00 15.41 168 LEU A C 1
ATOM 1366 O O . LEU A 1 169 ? 15.441 14.623 30.595 1.00 17.04 168 LEU A O 1
ATOM 1371 N N . ASP A 1 170 ? 15.128 15.095 28.414 1.00 15.01 169 ASP A N 1
ATOM 1372 C CA A ASP A 1 170 ? 14.981 16.535 28.654 0.50 16.18 169 ASP A CA 1
ATOM 1373 C CA B ASP A 1 170 ? 14.836 16.474 28.769 0.50 16.34 169 ASP A CA 1
ATOM 1374 C C . ASP A 1 170 ? 13.793 17.070 27.890 1.00 16.27 169 ASP A C 1
ATOM 1375 O O . ASP A 1 170 ? 13.204 16.371 27.039 1.00 14.60 169 ASP A O 1
ATOM 1384 N N . PHE A 1 171 ? 13.464 18.313 28.162 1.00 16.44 170 PHE A N 1
ATOM 1385 C CA . PHE A 1 171 ? 12.275 18.916 27.605 1.00 16.25 170 PHE A CA 1
ATOM 1386 C C . PHE A 1 171 ? 12.554 20.080 26.659 1.00 16.57 170 PHE A C 1
ATOM 1387 O O . PHE A 1 171 ? 11.616 20.768 26.279 1.00 19.71 170 PHE A O 1
ATOM 1395 N N . GLY A 1 172 ? 13.796 20.318 26.285 1.00 16.02 171 GLY A N 1
ATOM 1396 C CA . GLY A 1 172 ? 14.092 21.232 25.222 1.00 18.16 171 GLY A CA 1
ATOM 1397 C C . GLY A 1 172 ? 14.246 22.678 25.616 1.00 20.66 171 GLY A C 1
ATOM 1398 O O . GLY A 1 172 ? 14.610 22.983 26.803 1.00 21.90 171 GLY A O 1
ATOM 1399 N N . LEU A 1 173 ? 14.039 23.552 24.644 1.00 21.27 172 LEU A N 1
ATOM 1400 C CA . LEU A 1 173 ? 14.471 24.977 24.733 1.00 24.21 172 LEU A CA 1
ATOM 1401 C C . LEU A 1 173 ? 13.360 25.944 25.172 1.00 26.97 172 LEU A C 1
ATOM 1402 O O . LEU A 1 173 ? 13.595 27.182 25.233 1.00 30.00 172 LEU A O 1
ATOM 1407 N N . ALA A 1 174 ? 12.166 25.433 25.437 1.00 26.19 173 ALA A N 1
ATOM 1408 C CA . ALA A 1 174 ? 11.022 26.312 25.808 1.00 29.49 173 ALA A CA 1
ATOM 1409 C C . ALA A 1 174 ? 10.808 27.439 24.761 1.00 32.66 173 ALA A C 1
ATOM 1410 O O . ALA A 1 174 ? 10.759 27.148 23.554 1.00 29.49 173 ALA A O 1
ATOM 1412 N N . ARG A 1 175 ? 10.651 28.691 25.198 1.00 50.39 174 ARG A N 1
ATOM 1413 C CA . ARG A 1 175 ? 10.544 29.811 24.263 1.00 55.14 174 ARG A CA 1
ATOM 1414 C C . ARG A 1 175 ? 11.734 30.761 24.372 1.00 54.79 174 ARG A C 1
ATOM 1415 O O . ARG A 1 175 ? 11.571 31.971 24.283 1.00 55.16 174 ARG A O 1
ATOM 1423 N N . THR A 1 176 ? 12.930 30.204 24.535 1.00 58.56 175 THR A N 1
ATOM 1424 C CA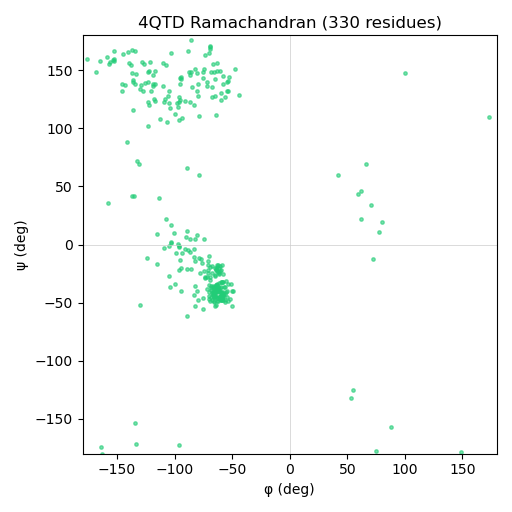 . THR A 1 176 ? 14.150 31.000 24.662 1.00 60.39 175 THR A CA 1
ATOM 1425 C C . THR A 1 176 ? 15.252 30.425 23.785 1.00 62.35 175 THR A C 1
ATOM 1426 O O . THR A 1 176 ? 15.812 29.370 24.101 1.00 65.05 175 THR A O 1
ATOM 1430 N N . SER A 1 180 ? 22.100 30.915 24.613 1.00 51.39 179 SER A N 1
ATOM 1431 C CA . SER A 1 180 ? 22.012 31.212 26.051 1.00 50.70 179 SER A CA 1
ATOM 1432 C C . SER A 1 180 ? 23.397 31.228 26.696 1.00 48.43 179 SER A C 1
ATOM 1433 O O . SER A 1 180 ? 24.019 30.177 26.877 1.00 51.84 179 SER A O 1
ATOM 1435 N N . PHE A 1 181 ? 23.852 32.420 27.076 1.00 42.54 180 PHE A N 1
ATOM 1436 C CA . PHE A 1 181 ? 25.202 32.598 27.630 1.00 38.45 180 PHE A CA 1
ATOM 1437 C C . PHE A 1 181 ? 25.410 31.937 29.002 1.00 40.70 180 PHE A C 1
ATOM 1438 O O . PHE A 1 181 ? 24.675 32.208 29.964 1.00 40.01 180 PHE A O 1
ATOM 1446 N N . MET A 1 182 ? 26.451 31.123 29.082 1.00 44.65 181 MET A N 1
ATOM 1447 C CA . MET A 1 182 ? 26.986 30.663 30.362 1.00 50.44 181 MET A CA 1
ATOM 1448 C C . MET A 1 182 ? 28.496 30.767 30.360 1.00 48.17 181 MET A C 1
ATOM 1449 O O . MET A 1 182 ? 29.145 30.410 29.375 1.00 47.99 181 MET A O 1
ATOM 1454 N N . MET A 1 183 ? 29.042 31.230 31.485 1.00 49.39 182 MET A N 1
ATOM 1455 C CA . MET A 1 183 ? 30.428 30.949 31.842 1.00 49.28 182 MET A CA 1
ATOM 1456 C C . MET A 1 183 ? 30.497 29.453 32.037 1.00 51.35 182 MET A C 1
ATOM 1457 O O . MET A 1 183 ? 29.880 28.910 32.977 1.00 55.19 182 MET A O 1
ATOM 1462 N N . THR A 1 184 ? 31.197 28.761 31.153 1.00 48.13 183 THR A N 1
ATOM 1463 C CA . THR A 1 184 ? 31.258 27.311 31.259 1.00 48.41 183 THR A CA 1
ATOM 1464 C C . THR A 1 184 ? 32.333 26.784 30.324 1.00 46.99 183 THR A C 1
ATOM 1465 O O . THR A 1 184 ? 32.605 27.425 29.300 1.00 43.11 183 THR A O 1
ATOM 1469 N N . PRO A 1 185 ? 32.991 25.654 30.704 1.00 46.54 184 PRO A N 1
ATOM 1470 C CA . PRO A 1 185 ? 33.803 24.860 29.770 1.00 46.01 184 PRO A CA 1
ATOM 1471 C C . PRO A 1 185 ? 32.922 23.889 28.964 1.00 46.39 184 PRO A C 1
ATOM 1472 O O . PRO A 1 185 ? 33.387 23.268 27.991 1.00 45.10 184 PRO A O 1
ATOM 1476 N N . TYR A 1 186 ? 31.662 23.764 29.369 1.00 43.87 185 TYR A N 1
ATOM 1477 C CA . TYR A 1 186 ? 30.727 22.920 28.645 1.00 47.08 185 TYR A CA 1
ATOM 1478 C C . TYR A 1 186 ? 30.264 23.575 27.348 1.00 44.70 185 TYR A C 1
ATOM 1479 O O . TYR A 1 186 ? 30.148 24.792 27.252 1.00 40.81 185 TYR A O 1
ATOM 1488 N N . VAL A 1 187 ? 30.091 22.750 26.326 1.00 43.50 186 VAL A N 1
ATOM 1489 C CA . VAL A 1 187 ? 29.750 23.231 25.000 1.00 43.22 186 VAL A CA 1
ATOM 1490 C C . VAL A 1 187 ? 28.379 22.664 24.634 1.00 41.33 186 VAL A C 1
ATOM 1491 O O . VAL A 1 187 ? 28.078 21.512 24.942 1.00 44.29 186 VAL A O 1
ATOM 1495 N N . VAL A 1 188 ? 27.537 23.501 24.037 1.00 37.32 187 VAL A N 1
ATOM 1496 C CA . VAL A 1 188 ? 26.205 23.079 23.639 1.00 36.97 187 VAL A CA 1
ATOM 1497 C C . VAL A 1 188 ? 26.349 22.335 22.337 1.00 31.68 187 VAL A C 1
ATOM 1498 O O . VAL A 1 188 ? 27.041 22.787 21.438 1.00 31.83 187 VAL A O 1
ATOM 1502 N N . THR A 1 189 ? 25.723 21.170 22.253 1.00 26.13 188 THR A N 1
ATOM 1503 C CA . THR A 1 189 ? 25.741 20.413 20.978 1.00 24.12 188 THR A CA 1
ATOM 1504 C C . THR A 1 189 ? 24.635 20.955 20.067 1.00 23.98 188 THR A C 1
ATOM 1505 O O . THR A 1 189 ? 23.475 20.866 20.403 1.00 23.84 188 THR A O 1
ATOM 1509 N N . ARG A 1 190 ? 25.019 21.452 18.902 1.00 22.76 189 ARG A N 1
ATOM 1510 C CA . ARG A 1 190 ? 24.114 22.116 17.966 1.00 23.11 189 ARG A CA 1
ATOM 1511 C C . ARG A 1 190 ? 23.812 21.329 16.677 1.00 18.41 189 ARG A C 1
ATOM 1512 O O . ARG A 1 190 ? 23.013 21.778 15.849 1.00 20.03 189 ARG A O 1
ATOM 1520 N N . TYR A 1 191 ? 24.451 20.169 16.527 1.00 16.64 190 TYR A N 1
ATOM 1521 C CA . TYR A 1 191 ? 24.447 19.412 15.266 1.00 15.36 190 TYR A CA 1
ATOM 1522 C C . TYR A 1 191 ? 23.063 18.945 14.786 1.00 14.37 190 TYR A C 1
ATOM 1523 O O . TYR A 1 191 ? 22.923 18.511 13.637 1.00 12.75 190 TYR A O 1
ATOM 1532 N N . TYR A 1 192 ? 22.094 18.880 15.702 1.00 13.92 191 TYR A N 1
ATOM 1533 C CA . TYR A 1 192 ? 20.771 18.329 15.427 1.00 13.32 191 TYR A CA 1
ATOM 1534 C C . TYR A 1 192 ? 19.728 19.399 15.244 1.00 14.29 191 TYR A C 1
ATOM 1535 O O . TYR A 1 192 ? 18.555 19.052 15.060 1.00 16.03 191 TYR A O 1
ATOM 1544 N N . ARG A 1 193 ? 20.131 20.660 15.320 1.00 14.50 192 ARG A N 1
ATOM 1545 C CA . ARG A 1 193 ? 19.172 21.740 15.266 1.00 15.66 192 ARG A CA 1
ATOM 1546 C C . ARG A 1 193 ? 18.717 22.053 13.829 1.00 14.78 192 ARG A C 1
ATOM 1547 O O . ARG A 1 193 ? 19.470 21.999 12.859 1.00 13.35 192 ARG A O 1
ATOM 1555 N N . ALA A 1 194 ? 17.422 22.277 13.709 1.00 14.98 193 ALA A N 1
ATOM 1556 C CA . ALA A 1 194 ? 16.813 22.504 12.384 1.00 13.82 193 ALA A CA 1
ATOM 1557 C C . ALA A 1 194 ? 17.260 23.800 11.696 1.00 14.71 193 ALA A C 1
ATOM 1558 O O . ALA A 1 194 ? 17.617 24.768 12.357 1.00 15.49 193 ALA A O 1
ATOM 1560 N N . PRO A 1 195 ? 17.177 23.850 10.379 1.00 14.13 194 PRO A N 1
ATOM 1561 C CA . PRO A 1 195 ? 17.480 25.053 9.613 1.00 15.62 194 PRO A CA 1
ATOM 1562 C C . PRO A 1 195 ? 16.770 26.277 10.144 1.00 17.85 194 PRO A C 1
ATOM 1563 O O . PRO A 1 195 ? 17.393 27.351 10.238 1.00 19.05 194 PRO A O 1
ATOM 1567 N N . GLU A 1 196 ? 15.515 26.149 10.547 1.00 16.66 195 GLU A N 1
ATOM 1568 C CA . GLU A 1 196 ? 14.796 27.333 11.025 1.00 17.98 195 GLU A CA 1
ATOM 1569 C C . GLU A 1 196 ? 15.353 27.776 12.415 1.00 19.49 195 GLU A C 1
ATOM 1570 O O . GLU A 1 196 ? 15.339 28.990 12.739 1.00 23.69 195 GLU A O 1
ATOM 1576 N N . VAL A 1 197 ? 15.951 26.883 13.173 1.00 18.64 196 VAL A N 1
ATOM 1577 C CA . VAL A 1 197 ? 16.669 27.256 14.420 1.00 20.86 196 VAL A CA 1
ATOM 1578 C C . VAL A 1 197 ? 18.025 27.922 14.096 1.00 22.80 196 VAL A C 1
ATOM 1579 O O . VAL A 1 197 ? 18.366 28.997 14.655 1.00 26.36 196 VAL A O 1
ATOM 1583 N N . ILE A 1 198 ? 18.770 27.315 13.181 1.00 21.00 197 ILE A N 1
ATOM 1584 C CA . ILE A 1 198 ? 20.094 27.772 12.744 1.00 23.45 197 ILE A CA 1
ATOM 1585 C C . ILE A 1 198 ? 19.981 29.192 12.202 1.00 24.66 197 ILE A C 1
ATOM 1586 O O . ILE A 1 198 ? 20.853 30.052 12.531 1.00 27.12 197 ILE A O 1
ATOM 1591 N N . LEU A 1 199 ? 18.926 29.478 11.417 1.00 24.01 198 LEU A N 1
ATOM 1592 C CA . LEU A 1 199 ? 18.802 30.742 10.695 1.00 25.62 198 LEU A CA 1
ATOM 1593 C C . LEU A 1 199 ? 17.958 31.762 11.463 1.00 30.05 198 LEU A C 1
ATOM 1594 O O . LEU A 1 199 ? 17.751 32.847 10.986 1.00 34.34 198 LEU A O 1
ATOM 1599 N N . GLY A 1 200 ? 17.446 31.382 12.614 1.00 30.22 199 GLY A N 1
ATOM 1600 C CA . GLY A 1 200 ? 16.665 32.291 13.456 1.00 30.63 199 GLY A CA 1
ATOM 1601 C C . GLY A 1 200 ? 15.307 32.604 12.856 1.00 31.68 199 GLY A C 1
ATOM 1602 O O . GLY A 1 200 ? 14.798 33.712 13.033 1.00 35.60 199 GLY A O 1
ATOM 1603 N N . MET A 1 201 ? 14.710 31.633 12.158 1.00 27.93 200 MET A N 1
ATOM 1604 C CA . MET A 1 201 ? 13.381 31.786 11.582 1.00 25.75 200 MET A CA 1
ATOM 1605 C C . MET A 1 201 ? 12.376 31.422 12.680 1.00 26.12 200 MET A C 1
ATOM 1606 O O . MET A 1 201 ? 12.745 30.957 13.752 1.00 30.18 200 MET A O 1
ATOM 1611 N N . GLY A 1 202 ? 11.104 31.580 12.391 1.00 24.71 201 GLY A N 1
ATOM 1612 C CA . GLY A 1 202 ? 10.093 30.994 13.262 1.00 23.45 201 GLY A CA 1
ATOM 1613 C C . GLY A 1 202 ? 10.136 29.477 13.123 1.00 21.80 201 GLY A C 1
ATOM 1614 O O . GLY A 1 202 ? 10.839 28.962 12.268 1.00 22.10 201 GLY A O 1
ATOM 1615 N N . TYR A 1 203 ? 9.413 28.790 13.993 1.00 19.34 202 TYR A N 1
ATOM 1616 C CA . TYR A 1 203 ? 9.295 27.320 13.926 1.00 18.12 202 TYR A CA 1
ATOM 1617 C C . TYR A 1 203 ? 7.921 26.821 14.332 1.00 18.02 202 TYR A C 1
ATOM 1618 O O . TYR A 1 203 ? 7.119 27.501 14.985 1.00 19.92 202 TYR A O 1
ATOM 1627 N N . LYS A 1 204 ? 7.658 25.586 13.980 1.00 16.58 203 LYS A N 1
ATOM 1628 C CA . LYS A 1 204 ? 6.454 24.892 14.370 1.00 17.48 203 LYS A CA 1
ATOM 1629 C C . LYS A 1 204 ? 6.848 23.481 14.865 1.00 15.37 203 LYS A C 1
ATOM 1630 O O . LYS A 1 204 ? 8.031 23.204 15.073 1.00 14.25 203 LYS A O 1
ATOM 1636 N N . GLU A 1 205 ? 5.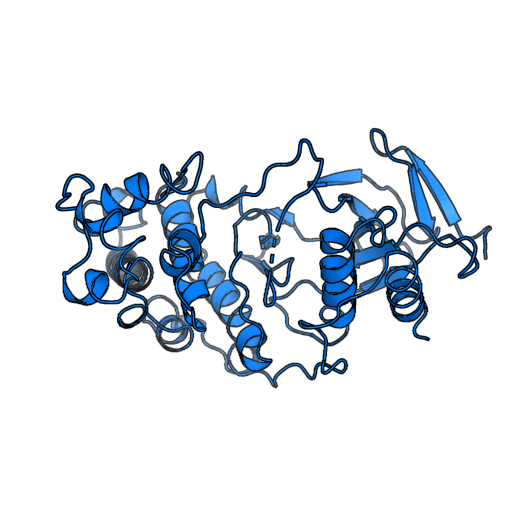857 22.647 15.103 1.00 15.53 204 GLU A N 1
ATOM 1637 C CA . GLU A 1 205 ? 6.061 21.324 15.735 1.00 15.23 204 GLU A CA 1
ATOM 1638 C C . GLU A 1 205 ? 7.090 20.483 15.004 1.00 13.85 204 GLU A C 1
ATOM 1639 O O . GLU A 1 205 ? 7.913 19.794 15.618 1.00 12.85 204 GLU A O 1
ATOM 1645 N N . ASN A 1 206 ? 7.066 20.533 13.681 1.00 12.64 205 ASN A N 1
ATOM 1646 C CA . ASN A 1 206 ? 7.999 19.696 12.921 1.00 11.79 205 ASN A CA 1
ATOM 1647 C C . ASN A 1 206 ? 9.456 20.121 12.882 1.00 11.06 205 ASN A C 1
ATOM 1648 O O . ASN A 1 206 ? 10.276 19.451 12.259 1.00 10.77 205 ASN A O 1
ATOM 1653 N N . VAL A 1 207 ? 9.813 21.164 13.620 1.00 11.02 206 VAL A N 1
ATOM 1654 C CA . VAL A 1 207 ? 11.188 21.454 13.930 1.00 11.03 206 VAL A CA 1
ATOM 1655 C C . VAL A 1 207 ? 11.851 20.214 14.548 1.00 10.76 206 VAL A C 1
ATOM 1656 O O . VAL A 1 207 ? 13.006 19.918 14.307 1.00 11.33 206 VAL A O 1
ATOM 1660 N N . ASP A 1 208 ? 11.071 19.464 15.291 1.00 10.34 207 ASP A N 1
ATOM 1661 C CA . ASP A 1 208 ? 11.609 18.286 15.971 1.00 10.54 207 ASP A CA 1
ATOM 1662 C C . ASP A 1 208 ? 11.868 17.140 15.036 1.00 10.36 207 ASP A C 1
ATOM 1663 O O . ASP A 1 208 ? 12.686 16.254 15.324 1.00 10.45 207 ASP A O 1
ATOM 1668 N N . LEU A 1 209 ? 11.181 17.123 13.884 1.00 9.94 208 LEU A N 1
ATOM 1669 C CA . LEU A 1 209 ? 11.371 16.021 12.940 1.00 9.80 208 LEU A CA 1
ATOM 1670 C C . LEU A 1 209 ? 12.695 16.110 12.216 1.00 9.48 208 LEU A C 1
ATOM 1671 O O . LEU A 1 209 ? 13.275 15.088 11.806 1.00 9.60 208 LEU A O 1
ATOM 1676 N N . TRP A 1 210 ? 13.199 17.339 12.049 1.00 9.17 209 TRP A N 1
ATOM 1677 C CA . TRP A 1 210 ? 14.572 17.497 11.510 1.00 9.35 209 TRP A CA 1
ATOM 1678 C C . TRP A 1 210 ? 15.556 16.777 12.420 1.00 9.45 209 TRP A C 1
ATOM 1679 O O . TRP A 1 210 ? 16.421 16.061 11.972 1.00 9.07 209 TRP A O 1
ATOM 1690 N N . SER A 1 211 ? 15.430 17.007 13.724 1.00 8.98 210 SER A N 1
ATOM 1691 C CA . SER A 1 211 ? 16.355 16.389 14.665 1.00 9.52 210 SER A CA 1
ATOM 1692 C C . SER A 1 211 ? 16.254 14.885 14.675 1.00 9.27 210 SER A C 1
ATOM 1693 O O . SER A 1 211 ? 17.261 14.178 14.699 1.00 9.31 210 SER A O 1
ATOM 1696 N N . VAL A 1 212 ? 15.019 14.368 14.586 1.00 9.19 211 VAL A N 1
ATOM 1697 C CA . VAL A 1 212 ? 14.854 12.928 14.449 1.00 9.95 211 VAL A CA 1
ATOM 1698 C C . VAL A 1 212 ? 15.546 12.427 13.182 1.00 9.50 211 VAL A C 1
ATOM 1699 O O . VAL A 1 212 ? 16.222 11.391 13.173 1.00 10.18 211 VAL A O 1
ATOM 1703 N N . GLY A 1 213 ? 15.426 13.167 12.077 1.00 9.21 212 GLY A N 1
ATOM 1704 C CA . GLY A 1 213 ? 16.150 12.812 10.871 1.00 8.91 212 GLY A CA 1
ATOM 1705 C C . GLY A 1 213 ? 17.631 12.732 11.016 1.00 9.22 212 GLY A C 1
ATOM 1706 O O . GLY A 1 213 ? 18.308 11.864 10.482 1.00 9.72 212 GLY A O 1
ATOM 1707 N N . CYS A 1 214 ? 18.179 13.712 11.721 1.00 9.04 213 CYS A N 1
ATOM 1708 C CA . CYS A 1 214 ? 19.617 13.725 11.955 1.00 10.15 213 CYS A CA 1
ATOM 1709 C C . CYS A 1 214 ? 20.071 12.549 12.777 1.00 9.97 213 CYS A C 1
ATOM 1710 O O . CYS A 1 214 ? 21.116 11.952 12.532 1.00 10.87 213 CYS A O 1
ATOM 1713 N N . ILE A 1 215 ? 19.249 12.198 13.780 1.00 10.06 214 ILE A N 1
ATOM 1714 C CA . ILE A 1 215 ? 19.547 11.041 14.625 1.00 10.80 214 ILE A CA 1
ATOM 1715 C C . ILE A 1 215 ? 19.421 9.746 13.853 1.00 10.68 214 ILE A C 1
ATOM 1716 O O . ILE A 1 215 ? 20.313 8.905 13.902 1.00 10.57 214 ILE A O 1
ATOM 1721 N N . MET A 1 216 ? 18.350 9.596 13.065 1.00 10.02 215 MET A N 1
ATOM 1722 C CA . MET A 1 216 ? 18.175 8.408 12.234 1.00 10.26 215 MET A CA 1
ATOM 1723 C C . MET A 1 216 ? 19.326 8.274 11.276 1.00 10.84 215 MET A C 1
ATOM 1724 O O . MET A 1 216 ? 19.880 7.178 11.085 1.00 11.40 215 MET A O 1
ATOM 1729 N N . GLY A 1 217 ? 19.692 9.361 10.610 1.00 10.50 216 GLY A N 1
ATOM 1730 C CA . GLY A 1 217 ? 20.730 9.278 9.636 1.00 11.27 216 GLY A CA 1
ATOM 1731 C C . GLY A 1 217 ? 22.075 8.859 10.280 1.00 11.76 216 GLY A C 1
ATOM 1732 O O . GLY A 1 217 ? 22.845 8.083 9.713 1.00 12.73 216 GLY A O 1
ATOM 1733 N N . GLU A 1 218 ? 22.322 9.328 11.486 1.00 11.80 217 GLU A N 1
ATOM 1734 C CA . GLU A 1 218 ? 23.527 8.952 12.226 1.00 13.17 217 GLU A CA 1
ATOM 1735 C C . GLU A 1 218 ? 23.468 7.480 12.686 1.00 14.07 217 GLU A C 1
ATOM 1736 O O . GLU A 1 218 ? 24.501 6.793 12.724 1.00 14.74 217 GLU A O 1
ATOM 1742 N N . MET A 1 219 ? 22.268 6.992 13.025 1.00 13.05 218 MET A N 1
ATOM 1743 C CA . MET A 1 219 ? 22.099 5.580 13.375 1.00 14.91 218 MET A CA 1
ATOM 1744 C C . MET A 1 219 ? 22.434 4.689 12.197 1.00 15.05 218 MET A C 1
ATOM 1745 O O . MET A 1 219 ? 22.857 3.535 12.404 1.00 15.86 218 MET A O 1
ATOM 1750 N N . VAL A 1 220 ? 22.138 5.166 10.981 1.00 13.66 219 VAL A N 1
ATOM 1751 C CA . VAL A 1 220 ? 22.361 4.414 9.766 1.00 14.78 219 VAL A CA 1
ATOM 1752 C C . VAL A 1 220 ? 23.823 4.464 9.337 1.00 15.48 219 VAL A C 1
ATOM 1753 O O . VAL A 1 220 ? 24.411 3.413 9.006 1.00 17.03 219 VAL A O 1
ATOM 1757 N N . CYS A 1 221 ? 24.423 5.648 9.318 1.00 15.12 220 CYS A N 1
ATOM 1758 C CA . CYS A 1 221 ? 25.779 5.779 8.783 1.00 16.61 220 CYS A CA 1
ATOM 1759 C C . CYS A 1 221 ? 26.864 5.809 9.857 1.00 16.65 220 CYS A C 1
ATOM 1760 O O . CYS A 1 221 ? 28.072 5.719 9.535 1.00 18.94 220 CYS A O 1
ATOM 1763 N N . HIS A 1 222 ? 26.463 5.860 11.125 1.00 17.21 221 HIS A N 1
ATOM 1764 C CA . HIS A 1 222 ? 27.420 5.867 12.269 1.00 18.03 221 HIS A CA 1
ATOM 1765 C C . HIS A 1 222 ? 28.347 7.026 12.327 1.00 20.23 221 HIS A C 1
ATOM 1766 O O . HIS A 1 222 ? 29.372 6.947 13.024 1.00 21.75 221 HIS A O 1
ATOM 1773 N N . LYS A 1 223 ? 27.946 8.129 11.671 1.00 18.97 222 LYS A N 1
ATOM 1774 C CA . LYS A 1 223 ? 28.680 9.423 11.655 1.00 20.94 222 LYS A CA 1
ATOM 1775 C C . LYS A 1 223 ? 27.659 10.537 11.911 1.00 18.01 222 LYS A C 1
ATOM 1776 O O . LYS A 1 223 ? 26.547 10.446 11.397 1.00 16.28 222 LYS A O 1
ATOM 1782 N N . ILE A 1 224 ? 28.071 11.611 12.598 1.00 16.53 223 ILE A N 1
ATOM 1783 C CA . ILE A 1 224 ? 27.229 12.796 12.757 1.00 16.31 223 ILE A CA 1
ATOM 1784 C C . ILE A 1 224 ? 27.040 13.406 11.381 1.00 15.12 223 ILE A C 1
ATOM 1785 O O . ILE A 1 224 ? 28.031 13.670 10.660 1.00 16.03 223 ILE A O 1
ATOM 1790 N N . LEU A 1 225 ? 25.781 13.653 10.983 1.00 14.49 224 LEU A N 1
ATOM 1791 C CA . LEU A 1 225 ? 25.548 14.171 9.643 1.00 14.56 224 LEU A CA 1
ATOM 1792 C C . LEU A 1 225 ? 26.103 15.545 9.431 1.00 14.25 224 LEU A C 1
ATOM 1793 O O . LEU A 1 225 ? 26.719 15.798 8.405 1.00 16.13 224 LEU A O 1
ATOM 1798 N N . PHE A 1 226 ? 25.885 16.452 10.371 1.00 14.84 225 PHE A N 1
ATOM 1799 C CA . PHE A 1 226 ? 26.190 17.881 10.191 1.00 15.12 225 PHE A CA 1
ATOM 1800 C C . PHE A 1 226 ? 26.995 18.417 11.395 1.00 17.02 225 PHE A C 1
ATOM 1801 O O . PHE A 1 226 ? 26.513 19.210 12.204 1.00 18.16 225 PHE A O 1
ATOM 1809 N N . PRO A 1 227 ? 28.253 17.985 11.535 1.00 19.16 226 PRO A N 1
ATOM 1810 C CA . PRO A 1 227 ? 29.060 18.321 12.687 1.00 20.98 226 PRO A CA 1
ATOM 1811 C C . PRO A 1 227 ? 29.658 19.744 12.625 1.00 23.03 226 PRO A C 1
ATOM 1812 O O . PRO A 1 227 ? 30.882 19.899 12.685 1.00 24.16 226 PRO A O 1
ATOM 1816 N N . GLY A 1 228 ? 28.823 20.768 12.541 1.00 23.76 227 GLY A N 1
ATOM 1817 C CA . GLY A 1 228 ? 29.330 22.152 12.390 1.00 24.89 227 GLY A CA 1
ATOM 1818 C C . GLY A 1 228 ? 29.978 22.663 13.685 1.00 27.54 227 GLY A C 1
ATOM 1819 O O . GLY A 1 228 ? 29.478 22.374 14.753 1.00 26.84 227 GLY A O 1
ATOM 1820 N N . ARG A 1 229 ? 31.096 23.387 13.559 1.00 29.55 228 ARG A N 1
ATOM 1821 C CA . ARG A 1 229 ? 31.765 24.015 14.737 1.00 31.27 228 ARG A CA 1
ATOM 1822 C C . ARG A 1 229 ? 31.035 25.279 15.239 1.00 27.57 228 ARG A C 1
ATOM 1823 O O . ARG A 1 229 ? 31.240 25.717 16.377 1.00 28.76 228 ARG A O 1
ATOM 1831 N N . ASP A 1 230 ? 30.153 25.825 14.412 1.00 24.40 229 ASP A N 1
ATOM 1832 C CA . ASP A 1 230 ? 29.285 26.935 14.780 1.00 23.97 229 ASP A CA 1
ATOM 1833 C C . ASP A 1 230 ? 28.162 26.955 13.735 1.00 22.22 229 ASP A C 1
ATOM 1834 O O . ASP A 1 230 ? 28.165 26.135 12.825 1.00 20.92 229 ASP A O 1
ATOM 1839 N N . TYR A 1 231 ? 27.230 27.887 13.847 1.00 22.28 230 TYR A N 1
ATOM 1840 C CA . TYR A 1 231 ? 26.097 27.902 12.910 1.00 21.12 230 TYR A CA 1
ATOM 1841 C C . TYR A 1 231 ? 26.483 28.179 11.461 1.00 21.65 230 TYR A C 1
ATOM 1842 O O . TYR A 1 231 ? 25.831 27.721 10.544 1.00 19.60 230 TYR A O 1
ATOM 1851 N N . ILE A 1 232 ? 27.577 28.889 11.216 1.00 22.61 231 ILE A N 1
ATOM 1852 C CA . ILE A 1 232 ? 27.952 29.127 9.840 1.00 22.10 231 ILE A CA 1
ATOM 1853 C C . ILE A 1 232 ? 28.437 27.823 9.205 1.00 20.58 231 ILE A C 1
ATOM 1854 O O . ILE A 1 232 ? 27.982 27.409 8.111 1.00 19.86 231 ILE A O 1
ATOM 1859 N N . ASP A 1 233 ? 29.304 27.127 9.923 1.00 20.77 232 ASP A N 1
ATOM 1860 C CA . ASP A 1 233 ? 29.803 25.845 9.501 1.00 20.36 232 ASP A CA 1
ATOM 1861 C C . ASP A 1 233 ? 28.651 24.829 9.336 1.00 18.74 232 ASP A C 1
ATOM 1862 O O . ASP A 1 233 ? 28.656 24.012 8.413 1.00 19.82 232 ASP A O 1
ATOM 1867 N N . GLN A 1 234 ? 27.720 24.887 10.273 1.00 17.77 233 GLN A N 1
ATOM 1868 C CA A GLN A 1 234 ? 26.550 23.980 10.345 0.50 17.04 233 GLN A CA 1
ATOM 1869 C CA B GLN A 1 234 ? 26.672 23.900 10.263 0.50 17.21 233 GLN A CA 1
ATOM 1870 C C . GLN A 1 234 ? 25.771 24.085 9.048 1.00 16.55 233 GLN A C 1
ATOM 1871 O O . GLN A 1 234 ? 25.443 23.081 8.401 1.00 16.26 233 GLN A O 1
ATOM 1882 N N . TRP A 1 235 ? 25.417 25.321 8.706 1.00 15.69 234 TRP A N 1
ATOM 1883 C CA . TRP A 1 235 ? 24.669 25.568 7.483 1.00 15.32 234 TRP A CA 1
ATOM 1884 C C . TRP A 1 235 ? 25.409 25.062 6.253 1.00 15.41 234 TRP A C 1
ATOM 1885 O O . TRP A 1 235 ? 24.804 24.403 5.423 1.00 13.09 234 TRP A O 1
ATOM 1896 N N . ASN A 1 236 ? 26.737 25.303 6.166 1.00 16.11 235 ASN A N 1
ATOM 1897 C CA . ASN A 1 236 ? 27.509 24.759 5.050 1.00 17.13 235 ASN A CA 1
ATOM 1898 C C . ASN A 1 236 ? 27.400 23.256 4.915 1.00 15.84 235 ASN A C 1
ATOM 1899 O O . ASN A 1 236 ? 27.212 22.742 3.830 1.00 16.39 235 ASN A O 1
ATOM 1904 N N . LYS A 1 237 ? 27.466 22.561 6.053 1.00 15.68 236 LYS A N 1
ATOM 1905 C CA . LYS A 1 237 ? 27.404 21.109 6.042 1.00 16.30 236 LYS A CA 1
ATOM 1906 C C . LYS A 1 237 ? 26.039 20.589 5.581 1.00 14.67 236 LYS A C 1
ATOM 1907 O O . LYS A 1 237 ? 25.939 19.601 4.883 1.00 15.21 236 LYS A O 1
ATOM 1913 N N . VAL A 1 238 ? 25.011 21.305 5.974 1.00 13.40 237 VAL A N 1
ATOM 1914 C CA . VAL A 1 238 ? 23.650 20.957 5.567 1.00 12.71 237 VAL A CA 1
ATOM 1915 C C . VAL A 1 238 ? 23.520 21.104 4.049 1.00 12.20 237 VAL A C 1
ATOM 1916 O O . VAL A 1 238 ? 23.055 20.170 3.367 1.00 12.68 237 VAL A O 1
ATOM 1920 N N . ILE A 1 239 ? 23.905 22.272 3.515 1.00 12.72 238 ILE A N 1
ATOM 1921 C CA . ILE A 1 239 ? 23.693 22.500 2.100 1.00 13.23 238 ILE A CA 1
ATOM 1922 C C . ILE A 1 239 ? 24.622 21.679 1.202 1.00 12.93 238 ILE A C 1
ATOM 1923 O O . ILE A 1 239 ? 24.222 21.238 0.119 1.00 12.51 238 ILE A O 1
ATOM 1928 N N . GLU A 1 240 ? 25.801 21.349 1.716 1.00 13.90 239 GLU A N 1
ATOM 1929 C CA . GLU A 1 240 ? 26.747 20.485 0.957 1.00 15.73 239 GLU A CA 1
ATOM 1930 C C . GLU A 1 240 ? 26.105 19.121 0.657 1.00 15.34 239 GLU A C 1
ATOM 1931 O O . GLU A 1 240 ? 26.257 18.543 -0.438 1.00 16.67 239 GLU A O 1
ATOM 1937 N N . GLN A 1 241 ? 25.389 18.581 1.662 1.00 14.26 240 GLN A N 1
ATOM 1938 C CA A GLN A 1 241 ? 24.780 17.249 1.540 0.50 14.33 240 GLN A CA 1
ATOM 1939 C CA B GLN A 1 241 ? 24.793 17.253 1.534 0.50 14.49 240 GLN A CA 1
ATOM 1940 C C . GLN A 1 241 ? 23.425 17.278 0.868 1.00 13.65 240 GLN A C 1
ATOM 1941 O O . GLN A 1 241 ? 23.110 16.432 0.040 1.00 13.78 240 GLN A O 1
ATOM 1952 N N . LEU A 1 242 ? 22.576 18.219 1.273 1.00 12.31 241 LEU A N 1
ATOM 1953 C CA . LEU A 1 242 ? 21.195 18.208 0.839 1.00 12.36 241 LEU A CA 1
ATOM 1954 C C . LEU A 1 242 ? 20.920 19.060 -0.364 1.00 13.05 241 LEU A C 1
ATOM 1955 O O . LEU A 1 242 ? 19.832 18.965 -0.994 1.00 14.54 241 LEU A O 1
ATOM 1960 N N . GLY A 1 243 ? 21.827 20.007 -0.611 1.00 12.88 242 GLY A N 1
ATOM 1961 C CA . GLY A 1 243 ? 21.667 20.963 -1.706 1.00 13.24 242 GLY A CA 1
ATOM 1962 C C . GLY A 1 243 ? 21.163 22.307 -1.251 1.00 13.60 242 GLY A C 1
ATOM 1963 O O . GLY A 1 243 ? 20.427 22.442 -0.222 1.00 13.75 242 GLY A O 1
ATOM 1964 N N . THR A 1 244 ? 21.593 23.373 -1.937 1.00 13.80 243 THR A N 1
ATOM 1965 C CA . THR A 1 244 ? 21.041 24.696 -1.696 1.00 14.73 243 THR A CA 1
ATOM 1966 C C . THR A 1 244 ? 19.494 24.676 -1.826 1.00 15.57 243 THR A C 1
ATOM 1967 O O . THR A 1 244 ? 18.974 24.069 -2.755 1.00 17.46 243 THR A O 1
ATOM 1971 N N . PRO A 1 245 ? 18.768 25.263 -0.861 1.00 16.77 244 PRO A N 1
ATOM 1972 C CA . PRO A 1 245 ? 17.338 25.204 -0.959 1.00 19.02 244 PRO A CA 1
ATOM 1973 C C . PRO A 1 245 ? 16.770 26.054 -2.087 1.00 20.92 244 PRO A C 1
ATOM 1974 O O . PRO A 1 245 ? 17.429 26.932 -2.642 1.00 20.38 244 PRO A O 1
ATOM 1978 N N . CYS A 1 246 ? 15.515 25.787 -2.398 1.00 25.32 245 CYS A N 1
ATOM 1979 C CA A CYS A 1 246 ? 14.791 26.402 -3.511 0.60 27.64 245 CYS A CA 1
ATOM 1980 C CA B CYS A 1 246 ? 14.970 26.433 -3.572 0.40 27.08 245 CYS A CA 1
ATOM 1981 C C . CYS A 1 246 ? 14.532 27.880 -3.262 1.00 28.97 245 CYS A C 1
ATOM 1982 O O . CYS A 1 246 ? 14.463 28.297 -2.111 1.00 25.87 245 CYS A O 1
ATOM 1987 N N . PRO A 1 247 ? 14.264 28.665 -4.323 1.00 29.67 246 PRO A N 1
ATOM 1988 C CA . PRO A 1 247 ? 13.926 30.099 -4.141 1.00 29.95 246 PRO A CA 1
ATOM 1989 C C . PR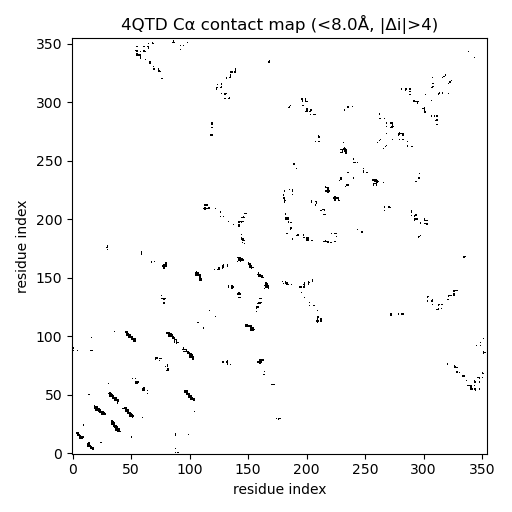O A 1 247 ? 12.708 30.355 -3.255 1.00 28.30 246 PRO A C 1
ATOM 1990 O O . PRO A 1 247 ? 12.693 31.333 -2.479 1.00 28.93 246 PRO A O 1
ATOM 1994 N N . GLU A 1 248 ? 11.735 29.442 -3.282 1.00 31.82 247 GLU A N 1
ATOM 1995 C CA . GLU A 1 248 ? 10.544 29.562 -2.437 1.00 33.24 247 GLU A CA 1
ATOM 1996 C C . GLU A 1 248 ? 10.919 29.582 -0.956 1.00 31.66 247 GLU A C 1
ATOM 1997 O O . GLU A 1 248 ? 10.316 30.297 -0.155 1.00 32.96 247 GLU A O 1
ATOM 2003 N N . PHE A 1 249 ? 11.938 28.808 -0.585 1.00 25.57 248 PHE A N 1
ATOM 2004 C CA . PHE A 1 249 ? 12.466 28.888 0.758 1.00 21.92 248 PHE A CA 1
ATOM 2005 C C . PHE A 1 249 ? 13.209 30.240 0.991 1.00 21.34 248 PHE A C 1
ATOM 2006 O O . PHE A 1 249 ? 13.028 30.861 2.005 1.00 21.44 248 PHE A O 1
ATOM 2014 N N . MET A 1 250 ? 14.085 30.613 0.076 1.00 22.83 249 MET A N 1
ATOM 2015 C CA . MET A 1 250 ? 14.940 31.778 0.278 1.00 24.93 249 MET A CA 1
ATOM 2016 C C . MET A 1 250 ? 14.097 33.026 0.549 1.00 27.16 249 MET A C 1
ATOM 2017 O O . MET A 1 250 ? 14.488 33.910 1.334 1.00 25.53 249 MET A O 1
ATOM 2022 N N . LYS A 1 251 ? 12.963 33.084 -0.146 1.00 29.10 250 LYS A N 1
ATOM 2023 C CA . LYS A 1 251 ? 11.994 34.192 -0.036 1.00 32.37 250 LYS A CA 1
ATOM 2024 C C . LYS A 1 251 ? 11.399 34.335 1.360 1.00 30.77 250 LYS A C 1
ATOM 2025 O O . LYS A 1 251 ? 10.928 35.431 1.746 1.00 33.16 250 LYS A O 1
ATOM 2031 N N . LYS A 1 252 ? 11.405 33.254 2.136 1.00 28.47 251 LYS A N 1
ATOM 2032 C CA A LYS A 1 252 ? 10.900 33.284 3.503 0.50 28.96 251 LYS A CA 1
ATOM 2033 C CA B LYS A 1 252 ? 10.905 33.291 3.509 0.50 28.46 251 LYS A CA 1
ATOM 2034 C C . LYS A 1 252 ? 11.887 33.901 4.496 1.00 27.54 251 LYS A C 1
ATOM 2035 O O . LYS A 1 252 ? 11.566 34.045 5.649 1.00 29.37 251 LYS A O 1
ATOM 2046 N N . LEU A 1 253 ? 13.100 34.222 4.047 1.00 24.68 252 LEU A N 1
ATOM 2047 C CA . LEU A 1 253 ? 14.120 34.700 4.971 1.00 25.99 252 LEU A CA 1
ATOM 2048 C C . LEU A 1 253 ? 14.144 36.242 5.021 1.00 27.49 252 LEU A C 1
ATOM 2049 O O . LEU A 1 253 ? 14.032 36.895 3.998 1.00 27.42 252 LEU A O 1
ATOM 2054 N N . GLN A 1 254 ? 14.371 36.806 6.199 1.00 30.58 253 GLN A N 1
ATOM 2055 C CA . GLN A 1 254 ? 14.579 38.245 6.275 1.00 31.05 253 GLN A CA 1
ATOM 2056 C C . GLN A 1 254 ? 15.851 38.685 5.502 1.00 29.36 253 GLN A C 1
ATOM 2057 O O . GLN A 1 254 ? 16.801 37.912 5.378 1.00 25.68 253 GLN A O 1
ATOM 2063 N N . PRO A 1 255 ? 15.859 39.923 4.943 1.00 26.03 254 PRO A N 1
ATOM 2064 C CA . PRO A 1 255 ? 16.973 40.311 4.077 1.00 25.42 254 PRO A CA 1
ATOM 2065 C C . PRO A 1 255 ? 18.363 40.068 4.619 1.00 24.45 254 PRO A C 1
ATOM 2066 O O . PRO A 1 255 ? 19.238 39.655 3.848 1.00 25.68 254 PRO A O 1
ATOM 2070 N N . THR A 1 256 ? 18.583 40.309 5.905 1.00 23.60 255 THR A N 1
ATOM 2071 C CA . THR A 1 256 ? 19.933 40.178 6.418 1.00 24.65 255 THR A CA 1
ATOM 2072 C C . THR A 1 256 ? 20.343 38.711 6.266 1.00 24.83 255 THR A C 1
ATOM 2073 O O . THR A 1 256 ? 21.503 38.423 5.921 1.00 27.20 255 THR A O 1
ATOM 2077 N N . VAL A 1 257 ? 19.403 37.802 6.519 1.00 21.90 256 VAL A N 1
ATOM 2078 C CA . VAL A 1 257 ? 19.696 36.376 6.442 1.00 20.85 256 VAL A CA 1
ATOM 2079 C C . VAL A 1 257 ? 19.655 35.888 5.001 1.00 21.74 256 VAL A C 1
ATOM 2080 O O . VAL A 1 257 ? 20.521 35.097 4.576 1.00 19.54 256 VAL A O 1
ATOM 2084 N N . ARG A 1 258 ? 18.691 36.377 4.222 1.00 21.46 257 ARG A N 1
ATOM 2085 C CA . ARG A 1 258 ? 18.587 35.991 2.818 1.00 22.63 257 ARG A CA 1
ATOM 2086 C C . ARG A 1 258 ? 19.803 36.344 2.022 1.00 24.52 257 ARG A C 1
ATOM 2087 O O . ARG A 1 258 ? 20.276 35.537 1.240 1.00 23.53 257 ARG A O 1
ATOM 2095 N N . THR A 1 259 ? 20.300 37.588 2.159 1.00 25.42 258 THR A N 1
ATOM 2096 C CA A THR A 1 259 ? 21.536 37.992 1.478 0.70 26.36 258 THR A CA 1
ATOM 2097 C CA B THR A 1 259 ? 21.518 38.002 1.497 0.30 25.91 258 THR A CA 1
ATOM 2098 C C . THR A 1 259 ? 22.652 37.021 1.824 1.00 25.74 258 THR A C 1
ATOM 2099 O O . THR A 1 259 ? 23.375 36.591 0.929 1.00 29.58 258 THR A O 1
ATOM 2106 N N . TYR A 1 260 ? 22.745 36.615 3.101 1.00 22.82 259 TYR A N 1
ATOM 2107 C CA . TYR A 1 260 ? 23.746 35.673 3.527 1.00 22.52 259 TYR A CA 1
ATOM 2108 C C . TYR A 1 260 ? 23.502 34.292 2.854 1.00 21.39 259 TYR A C 1
ATOM 2109 O O . TYR A 1 260 ? 24.387 33.824 2.164 1.00 21.00 259 TYR A O 1
ATOM 2118 N N . VAL A 1 261 ? 22.294 33.750 2.977 1.00 19.53 260 VAL A N 1
ATOM 2119 C CA . VAL A 1 261 ? 22.006 32.402 2.442 1.00 20.28 260 VAL A CA 1
ATOM 2120 C C . VAL A 1 261 ? 22.137 32.371 0.922 1.00 21.95 260 VAL A C 1
ATOM 2121 O O . VAL A 1 261 ? 22.726 31.427 0.346 1.00 21.10 260 VAL A O 1
ATOM 2125 N N . GLU A 1 262 ? 21.658 33.412 0.247 1.00 21.97 261 GLU A N 1
ATOM 2126 C CA . GLU A 1 262 ? 21.725 33.440 -1.231 1.00 24.10 261 GLU A CA 1
ATOM 2127 C C . GLU A 1 262 ? 23.107 33.633 -1.770 1.00 22.94 261 GLU A C 1
ATOM 2128 O O . GLU A 1 262 ? 23.388 33.300 -2.927 1.00 26.65 261 GLU A O 1
ATOM 2134 N N . ASN A 1 263 ? 23.996 34.179 -0.961 1.00 25.09 262 ASN A N 1
ATOM 2135 C CA . ASN A 1 263 ? 25.314 34.469 -1.408 1.00 25.40 262 ASN A CA 1
ATOM 2136 C C . ASN A 1 263 ? 26.377 33.420 -1.085 1.00 25.80 262 ASN A C 1
ATOM 2137 O O . ASN A 1 263 ? 27.511 33.547 -1.481 1.00 24.55 262 ASN A O 1
ATOM 2142 N N . ARG A 1 264 ? 25.979 32.362 -0.390 1.00 24.39 263 ARG A N 1
ATOM 2143 C CA . ARG A 1 264 ? 26.856 31.197 -0.218 1.00 25.11 263 ARG A CA 1
ATOM 2144 C C . ARG A 1 264 ? 27.026 30.498 -1.549 1.00 24.27 263 ARG A C 1
ATOM 2145 O O . ARG A 1 264 ? 26.112 30.561 -2.366 1.00 25.28 263 ARG A O 1
ATOM 2153 N N . PRO A 1 265 ? 28.205 29.874 -1.786 1.00 22.27 264 PRO A N 1
ATOM 2154 C CA . PRO A 1 265 ? 28.306 29.004 -2.939 1.00 20.80 264 PRO A CA 1
ATOM 2155 C C . PRO A 1 265 ? 27.132 28.052 -3.031 1.00 19.71 264 PRO A C 1
ATOM 2156 O O . PRO A 1 265 ? 26.617 27.599 -2.024 1.00 18.70 264 PRO A O 1
ATOM 2160 N N . LYS A 1 266 ? 26.805 27.670 -4.254 1.00 20.21 265 LYS A N 1
ATOM 2161 C CA . LYS A 1 266 ? 25.639 26.785 -4.518 1.00 21.22 265 LYS A CA 1
ATOM 2162 C C . LYS A 1 266 ? 26.077 25.341 -4.601 1.00 19.09 265 LYS A C 1
ATOM 2163 O O . LYS A 1 266 ? 27.140 24.994 -5.125 1.00 18.59 265 LYS A O 1
ATOM 2169 N N . TYR A 1 267 ? 25.222 24.464 -4.078 1.00 15.64 266 TYR A N 1
ATOM 2170 C CA . TYR A 1 267 ? 25.485 23.029 -4.026 1.00 16.19 266 TYR A CA 1
ATOM 2171 C C . TYR A 1 267 ? 24.305 22.303 -4.585 1.00 15.77 266 TYR A C 1
ATOM 2172 O O . TYR A 1 267 ? 23.162 22.621 -4.249 1.00 15.21 266 TYR A O 1
ATOM 2181 N N . ALA A 1 268 ? 24.580 21.288 -5.407 1.00 15.50 267 ALA A N 1
ATOM 2182 C CA . ALA A 1 268 ? 23.529 20.423 -5.915 1.00 15.81 267 ALA A CA 1
ATOM 2183 C C . ALA A 1 268 ? 23.007 19.474 -4.857 1.00 15.55 267 ALA A C 1
ATOM 2184 O O . ALA A 1 268 ? 21.849 19.075 -4.933 1.00 16.60 267 ALA A O 1
ATOM 2186 N N . GLY A 1 269 ? 23.843 19.130 -3.888 1.00 14.91 268 GLY A N 1
ATOM 2187 C CA . GLY A 1 269 ? 23.446 18.096 -2.954 1.00 15.20 268 GLY A CA 1
ATOM 2188 C C . GLY A 1 269 ? 23.540 16.708 -3.601 1.00 15.71 268 GLY A C 1
ATOM 2189 O O . GLY A 1 269 ? 24.037 16.521 -4.718 1.00 16.77 268 GLY A O 1
ATOM 2190 N N . TYR A 1 270 ? 23.146 15.728 -2.809 1.00 14.94 269 TYR A N 1
ATOM 2191 C CA . TYR A 1 270 ? 23.165 14.319 -3.183 1.00 15.61 269 TYR A CA 1
ATOM 2192 C C . TYR A 1 270 ? 21.801 13.723 -3.046 1.00 16.05 269 TYR A C 1
ATOM 2193 O O . TYR A 1 270 ? 21.060 14.104 -2.134 1.00 14.61 269 TYR A O 1
ATOM 2202 N N . SER A 1 271 ? 21.472 12.749 -3.881 1.00 16.28 270 SER A N 1
ATOM 2203 C CA . SER A 1 271 ? 20.249 11.989 -3.689 1.00 15.73 270 SER A CA 1
ATOM 2204 C C . SER A 1 271 ? 20.298 11.229 -2.375 1.00 14.64 270 SER A C 1
ATOM 2205 O O . SER A 1 271 ? 21.363 10.910 -1.849 1.00 14.50 270 SER A O 1
ATOM 2208 N N . PHE A 1 272 ? 19.123 10.901 -1.826 1.00 14.26 271 PHE A N 1
ATOM 2209 C CA . PHE A 1 272 ? 19.122 10.037 -0.680 1.00 13.93 271 PHE A CA 1
ATOM 2210 C C . PHE A 1 272 ? 19.637 8.626 -0.900 1.00 14.24 271 PHE A C 1
ATOM 2211 O O . PHE A 1 272 ? 20.120 8.019 0.036 1.00 13.77 271 PHE A O 1
ATOM 2219 N N . GLU A 1 273 ? 19.613 8.160 -2.149 1.00 15.92 272 GLU A N 1
ATOM 2220 C CA A GLU A 1 273 ? 20.202 6.892 -2.503 0.70 17.85 272 GLU A CA 1
ATOM 2221 C CA B GLU A 1 273 ? 20.226 6.876 -2.494 0.30 17.40 272 GLU A CA 1
ATOM 2222 C C . GLU A 1 273 ? 21.737 6.933 -2.340 1.00 17.83 272 GLU A C 1
ATOM 2223 O O . GLU A 1 273 ? 22.355 5.975 -1.909 1.00 18.02 272 GLU A O 1
ATOM 2234 N N . LYS A 1 274 ? 22.328 8.078 -2.655 1.00 17.58 273 LYS A N 1
ATOM 2235 C CA . LYS A 1 274 ? 23.768 8.265 -2.494 1.00 18.45 273 LYS A CA 1
ATOM 2236 C C . LYS A 1 274 ? 24.177 8.617 -1.093 1.00 18.39 273 LYS A C 1
ATOM 2237 O O . LYS A 1 274 ? 25.198 8.173 -0.605 1.00 17.42 273 LYS A O 1
ATOM 2243 N N . LEU A 1 275 ? 23.351 9.395 -0.391 1.00 17.33 274 LEU A N 1
ATOM 2244 C CA . LEU A 1 275 ? 23.629 9.654 1.010 1.00 16.89 274 LEU A CA 1
ATOM 2245 C C . LEU A 1 275 ? 23.527 8.411 1.885 1.00 16.20 274 LEU A C 1
ATOM 2246 O O . LEU A 1 275 ? 24.297 8.242 2.833 1.00 16.59 274 LEU A O 1
ATOM 2251 N N . PHE A 1 276 ? 22.529 7.564 1.607 1.00 15.71 275 PHE A N 1
ATOM 2252 C CA . PHE A 1 276 ? 22.215 6.416 2.434 1.00 15.05 275 PHE A CA 1
ATOM 2253 C C . PHE A 1 276 ? 22.034 5.186 1.535 1.00 15.80 275 PHE A C 1
ATOM 2254 O O . PHE A 1 276 ? 20.920 4.677 1.332 1.00 15.69 275 PHE A O 1
ATOM 2262 N N . PRO A 1 277 ? 23.167 4.703 1.000 1.00 16.94 276 PRO A N 1
ATOM 2263 C CA . PRO A 1 277 ? 23.033 3.545 0.121 1.00 18.01 276 PRO A CA 1
ATOM 2264 C C . PRO A 1 277 ? 22.640 2.256 0.812 1.00 18.52 276 PRO A C 1
ATOM 2265 O O . PRO A 1 277 ? 22.761 2.110 2.038 1.00 17.58 276 PRO A O 1
ATOM 2269 N N . ASP A 1 278 ? 22.283 1.271 -0.039 1.00 19.89 277 ASP A N 1
ATOM 2270 C CA . ASP A 1 278 ? 21.772 0.002 0.477 1.00 20.55 277 ASP A CA 1
ATOM 2271 C C . ASP A 1 278 ? 22.794 -0.644 1.377 1.00 20.48 277 ASP A C 1
ATOM 2272 O O . ASP A 1 278 ? 22.417 -1.332 2.321 1.00 20.53 277 ASP A O 1
ATOM 2277 N N . VAL A 1 279 ? 24.098 -0.462 1.107 1.00 20.76 278 VAL A N 1
ATOM 2278 C CA . VAL A 1 279 ? 25.123 -1.074 1.975 1.00 21.70 278 VAL A CA 1
ATOM 2279 C C . VAL A 1 279 ? 25.098 -0.676 3.429 1.00 21.25 278 VAL A C 1
ATOM 2280 O O . VAL A 1 279 ? 25.717 -1.357 4.264 1.00 21.21 278 VAL A O 1
ATOM 2284 N N . LEU A 1 280 ? 24.411 0.437 3.743 1.00 18.81 279 LEU A N 1
ATOM 2285 C CA . LEU A 1 280 ? 24.286 0.879 5.112 1.00 19.01 279 LEU A CA 1
ATOM 2286 C C . LEU A 1 280 ? 23.131 0.252 5.838 1.00 18.02 279 LEU A C 1
ATOM 2287 O O . LEU A 1 280 ? 22.925 0.558 7.016 1.00 19.73 279 LEU A O 1
ATOM 2292 N N . PHE A 1 281 ? 22.294 -0.509 5.141 1.00 17.47 280 PHE A N 1
ATOM 2293 C CA . PHE A 1 281 ? 21.128 -1.144 5.747 1.00 16.44 280 PHE A CA 1
ATOM 2294 C C . PHE A 1 281 ? 21.174 -2.652 5.583 1.00 17.59 280 PHE A C 1
ATOM 2295 O O . PHE A 1 281 ? 21.774 -3.160 4.645 1.00 18.27 280 PHE A O 1
ATOM 2303 N N . PRO A 1 282 ? 20.467 -3.397 6.445 1.00 16.45 281 PRO A N 1
ATOM 2304 C CA . PRO A 1 282 ? 20.174 -4.787 6.108 1.00 17.50 281 PRO A CA 1
ATOM 2305 C C . PRO A 1 282 ? 19.444 -4.810 4.758 1.00 18.62 281 PRO A C 1
ATOM 2306 O O . PRO A 1 282 ? 18.465 -4.065 4.588 1.00 18.07 281 PRO A O 1
ATOM 2310 N N . ALA A 1 283 ? 19.935 -5.597 3.807 1.00 20.55 282 ALA A N 1
ATOM 2311 C CA . ALA A 1 283 ? 19.337 -5.545 2.459 1.00 23.26 282 ALA A CA 1
ATOM 2312 C C . ALA A 1 283 ? 19.618 -6.802 1.687 1.00 24.93 282 ALA A C 1
ATOM 2313 O O . ALA A 1 283 ? 19.808 -6.784 0.438 1.00 25.54 282 ALA A O 1
ATOM 2315 N N . ASP A 1 284 ? 19.628 -7.905 2.422 1.00 24.47 283 ASP A N 1
ATOM 2316 C CA . ASP A 1 284 ? 19.841 -9.204 1.811 1.00 26.22 283 ASP A CA 1
ATOM 2317 C C . ASP A 1 284 ? 18.532 -9.849 1.354 1.00 24.70 283 ASP A C 1
ATOM 2318 O O . ASP A 1 284 ? 18.340 -10.143 0.153 1.00 28.60 283 ASP A O 1
ATOM 2323 N N . SER A 1 285 ? 17.657 -10.094 2.287 1.00 19.73 284 SER A N 1
ATOM 2324 C CA . SER A 1 285 ? 16.381 -10.699 2.039 1.00 17.42 284 SER A CA 1
ATOM 2325 C C . SER A 1 285 ? 15.456 -9.688 1.352 1.00 15.79 284 SER A C 1
ATOM 2326 O O . SER A 1 285 ? 15.673 -8.450 1.438 1.00 14.85 284 SER A O 1
ATOM 2329 N N . GLU A 1 286 ? 14.377 -10.203 0.753 1.00 15.63 285 GLU A N 1
ATOM 2330 C CA . GLU A 1 286 ? 13.379 -9.287 0.176 1.00 14.99 285 GLU A CA 1
ATOM 2331 C C . GLU A 1 286 ? 12.762 -8.394 1.259 1.00 14.54 285 GLU A C 1
ATOM 2332 O O . GLU A 1 286 ? 12.599 -7.192 1.025 1.00 13.30 285 GLU A O 1
ATOM 2338 N N . HIS A 1 287 ? 12.502 -8.964 2.446 1.00 14.85 286 HIS A N 1
ATOM 2339 C CA . HIS A 1 287 ? 11.994 -8.179 3.555 1.00 14.86 286 HIS A CA 1
ATOM 2340 C C . HIS A 1 287 ? 12.939 -7.023 3.858 1.00 14.28 286 HIS A C 1
ATOM 2341 O O . HIS A 1 287 ? 12.506 -5.854 3.965 1.00 13.13 286 HIS A O 1
ATOM 2348 N N . ASN A 1 288 ? 14.231 -7.311 3.979 1.00 14.05 287 ASN A N 1
ATOM 2349 C CA . ASN A 1 288 ? 15.174 -6.258 4.348 1.00 13.71 287 ASN A CA 1
ATOM 2350 C C . ASN A 1 288 ? 15.343 -5.213 3.251 1.00 13.55 287 ASN A C 1
ATOM 2351 O O . ASN A 1 288 ? 15.452 -4.037 3.535 1.00 13.31 287 ASN A O 1
ATOM 2356 N N . LYS A 1 289 ? 15.292 -5.645 1.991 1.00 13.61 288 LYS A N 1
ATOM 2357 C CA . LYS A 1 289 ? 15.324 -4.711 0.871 1.00 14.17 288 LYS A CA 1
ATOM 2358 C C . LYS A 1 289 ? 14.182 -3.720 0.902 1.00 12.75 288 LYS A C 1
ATOM 2359 O O . LYS A 1 289 ? 14.371 -2.516 0.644 1.00 12.96 288 LYS A O 1
ATOM 2365 N N . LEU A 1 290 ? 12.998 -4.226 1.168 1.00 13.01 289 LEU A N 1
ATOM 2366 C CA . LEU A 1 290 ? 11.835 -3.375 1.194 1.00 13.68 289 LEU A CA 1
ATOM 2367 C C . LEU A 1 290 ? 11.966 -2.407 2.385 1.00 13.00 289 LEU A C 1
ATOM 2368 O O . LEU A 1 290 ? 11.699 -1.201 2.236 1.00 12.56 289 LEU A O 1
ATOM 2373 N N . LYS A 1 291 ? 12.406 -2.928 3.524 1.00 12.70 290 LYS A N 1
ATOM 2374 C CA . LYS A 1 291 ? 12.587 -2.029 4.675 1.00 13.28 290 LYS A CA 1
ATOM 2375 C C . LYS A 1 291 ? 13.642 -0.996 4.458 1.00 12.77 290 LYS A C 1
ATOM 2376 O O . LYS A 1 291 ? 13.466 0.180 4.905 1.00 12.00 290 LYS A O 1
ATOM 2382 N N . ALA A 1 292 ? 14.719 -1.304 3.751 1.00 12.51 291 ALA A N 1
ATOM 2383 C CA . ALA A 1 292 ? 15.727 -0.304 3.442 1.00 12.94 291 ALA A CA 1
ATOM 2384 C C . ALA A 1 292 ? 15.113 0.842 2.602 1.00 12.39 291 ALA A C 1
ATOM 2385 O O . ALA A 1 292 ? 15.436 2.023 2.792 1.00 12.28 291 ALA A O 1
ATOM 2387 N N . SER A 1 293 ? 14.329 0.476 1.599 1.00 11.51 292 SER A N 1
ATOM 2388 C CA . SER A 1 293 ? 13.627 1.459 0.743 1.00 12.15 292 SER A CA 1
ATOM 2389 C C . SER A 1 293 ? 12.721 2.362 1.584 1.00 11.35 292 SER A C 1
ATOM 2390 O O . SER A 1 293 ? 12.703 3.607 1.414 1.00 11.76 292 SER A O 1
ATOM 2393 N N . GLN A 1 294 ? 11.983 1.741 2.499 1.00 11.08 293 GLN A N 1
ATOM 2394 C CA . GLN A 1 294 ? 11.092 2.519 3.357 1.00 10.76 293 GLN A CA 1
ATOM 2395 C C . GLN A 1 294 ? 11.862 3.420 4.296 1.00 10.77 293 GLN A C 1
ATOM 2396 O O . GLN A 1 294 ? 11.449 4.564 4.543 1.00 10.47 293 GLN A O 1
ATOM 2402 N N . ALA A 1 295 ? 12.947 2.927 4.850 1.00 10.34 294 ALA A N 1
ATOM 2403 C CA . ALA A 1 295 ? 13.782 3.763 5.742 1.00 10.28 294 ALA A CA 1
ATOM 2404 C C . ALA A 1 295 ? 14.336 4.978 5.047 1.00 10.80 294 ALA A C 1
ATOM 2405 O O . ALA A 1 295 ? 14.314 6.098 5.575 1.00 11.27 294 ALA A O 1
ATOM 2407 N N . ARG A 1 296 ? 14.848 4.767 3.832 1.00 10.95 295 ARG A N 1
ATOM 2408 C CA . ARG A 1 296 ? 15.371 5.867 3.053 1.00 11.60 295 ARG A CA 1
ATOM 2409 C C . ARG A 1 296 ? 14.265 6.901 2.739 1.00 11.36 295 ARG A C 1
ATOM 2410 O O . ARG A 1 296 ? 14.495 8.126 2.774 1.00 11.50 295 ARG A O 1
ATOM 2418 N N . ASP A 1 297 ? 13.061 6.429 2.419 1.00 10.81 296 ASP A N 1
ATOM 2419 C CA . ASP A 1 297 ? 11.958 7.316 2.130 1.00 11.04 296 ASP A CA 1
ATOM 2420 C C . ASP A 1 297 ? 11.653 8.195 3.361 1.00 10.91 296 ASP A C 1
ATOM 2421 O O . ASP A 1 297 ? 11.456 9.405 3.246 1.00 10.70 296 ASP A O 1
ATOM 2426 N N . LEU A 1 298 ? 11.620 7.570 4.526 1.00 10.57 297 LEU A N 1
ATOM 2427 C CA . LEU A 1 298 ? 11.363 8.319 5.790 1.00 10.32 297 LEU A CA 1
ATOM 2428 C C . LEU A 1 298 ? 12.461 9.351 5.983 1.00 10.58 297 LEU A C 1
ATOM 2429 O O . LEU A 1 298 ? 12.166 10.535 6.271 1.00 10.24 297 LEU A O 1
ATOM 2434 N N . LEU A 1 299 ? 13.728 8.963 5.822 1.00 10.72 298 LEU A N 1
ATOM 2435 C CA . LEU A 1 299 ? 14.831 9.920 5.984 1.00 11.98 298 LEU A CA 1
ATOM 2436 C C . LEU A 1 299 ? 14.671 11.078 5.044 1.00 11.55 298 LEU A C 1
ATOM 2437 O O . LEU A 1 299 ? 14.942 12.253 5.406 1.00 11.72 298 LEU A O 1
ATOM 2442 N N . SER A 1 300 ? 14.263 10.808 3.817 1.00 11.52 299 SER A N 1
ATOM 2443 C CA . SER A 1 300 ? 14.139 11.858 2.769 1.00 11.32 299 SER A CA 1
ATOM 2444 C C . SER A 1 300 ? 13.037 12.842 3.084 1.00 11.31 299 SER A C 1
ATOM 2445 O O . SER A 1 300 ? 13.000 13.956 2.533 1.00 13.34 299 SER A O 1
ATOM 2448 N N . LYS A 1 301 ? 12.110 12.475 3.980 1.00 10.09 300 LYS A N 1
ATOM 2449 C CA . LYS A 1 301 ? 11.022 13.312 4.369 1.00 10.23 300 LYS A CA 1
ATOM 2450 C C . LYS A 1 301 ? 11.279 14.101 5.666 1.00 9.78 300 LYS A C 1
ATOM 2451 O O . LYS A 1 301 ? 10.658 15.119 5.941 1.00 10.64 300 LYS A O 1
ATOM 2457 N N . MET A 1 302 ? 12.214 13.608 6.479 1.00 9.45 301 MET A N 1
ATOM 2458 C CA . MET A 1 302 ? 12.668 14.280 7.689 1.00 10.01 301 MET A CA 1
ATOM 2459 C C . MET A 1 302 ? 13.712 15.303 7.410 1.00 9.59 301 MET A C 1
ATOM 2460 O O . MET A 1 302 ? 13.674 16.414 7.983 1.00 10.17 301 MET A O 1
ATOM 2465 N N . LEU A 1 303 ? 14.673 14.959 6.558 1.00 9.82 302 LEU A N 1
ATOM 2466 C CA . LEU A 1 303 ? 15.845 15.815 6.258 1.00 10.10 302 LEU A CA 1
ATOM 2467 C C . LEU A 1 303 ? 15.490 16.727 5.089 1.00 10.64 302 LEU A C 1
ATOM 2468 O O . LEU A 1 303 ? 16.062 16.608 4.024 1.00 10.84 302 LEU A O 1
ATOM 2473 N N . VAL A 1 304 ? 14.553 17.607 5.338 1.00 10.29 303 VAL A N 1
ATOM 2474 C CA . VAL A 1 304 ? 14.010 18.559 4.379 1.00 10.73 303 VAL A CA 1
ATOM 2475 C C . VAL A 1 304 ? 14.236 19.944 4.976 1.00 11.10 303 VAL A C 1
ATOM 2476 O O . VAL A 1 304 ? 13.749 20.247 6.096 1.00 10.84 303 VAL A O 1
ATOM 2480 N N . ILE A 1 305 ? 14.973 20.790 4.282 1.00 11.16 304 ILE A N 1
ATOM 2481 C CA . ILE A 1 305 ? 15.326 22.104 4.815 1.00 11.64 304 ILE A CA 1
ATOM 2482 C C . ILE A 1 305 ? 14.116 22.980 5.080 1.00 11.68 304 ILE A C 1
ATOM 2483 O O . ILE A 1 305 ? 14.004 23.592 6.141 1.00 11.84 304 ILE A O 1
ATOM 2488 N N . ASP A 1 306 ? 13.217 23.057 4.090 1.00 11.90 305 ASP A N 1
ATOM 2489 C CA . ASP A 1 306 ? 12.031 23.875 4.231 1.00 12.23 305 ASP A CA 1
ATOM 2490 C C . ASP A 1 306 ? 10.970 23.170 5.069 1.00 12.37 305 ASP A C 1
ATOM 2491 O O . ASP A 1 306 ? 10.392 22.162 4.647 1.00 12.05 305 ASP A O 1
ATOM 2496 N N . ALA A 1 307 ? 10.731 23.682 6.257 1.00 12.17 306 ALA A N 1
ATOM 2497 C CA . ALA A 1 307 ? 9.844 23.021 7.197 1.00 12.58 306 ALA A CA 1
ATOM 2498 C C . ALA A 1 307 ? 8.443 22.890 6.693 1.00 13.13 306 ALA A C 1
ATOM 2499 O O . ALA A 1 307 ? 7.752 21.939 7.035 1.00 14.16 306 ALA A O 1
ATOM 2501 N N . SER A 1 308 ? 8.037 23.781 5.788 1.00 14.24 307 SER A N 1
ATOM 2502 C CA . SER A 1 308 ? 6.693 23.633 5.225 1.00 15.75 307 SER A CA 1
ATOM 2503 C C . SER A 1 308 ? 6.513 22.344 4.445 1.00 15.30 307 SER A C 1
ATOM 2504 O O . SER A 1 308 ? 5.368 21.874 4.313 1.00 17.90 307 SER A O 1
ATOM 2507 N N . LYS A 1 309 ? 7.605 21.758 3.960 1.00 14.28 308 LYS A N 1
ATOM 2508 C CA . LYS A 1 309 ? 7.596 20.535 3.184 1.00 15.07 308 LYS A CA 1
ATOM 2509 C C . LYS A 1 309 ? 8.069 19.292 3.936 1.00 13.93 308 LYS A C 1
ATOM 2510 O O . LYS A 1 309 ? 8.121 18.201 3.359 1.00 16.25 308 LYS A O 1
ATOM 2516 N N . ARG A 1 310 ? 8.449 19.478 5.187 1.00 12.61 309 ARG A N 1
ATOM 2517 C CA . ARG A 1 310 ? 8.968 18.390 6.008 1.00 11.71 309 ARG A CA 1
ATOM 2518 C C . ARG A 1 310 ? 7.837 17.632 6.709 1.00 11.64 309 ARG A C 1
ATOM 2519 O O . ARG A 1 310 ? 6.811 18.197 7.077 1.00 13.13 309 ARG A O 1
ATOM 2527 N N . ILE A 1 311 ? 8.065 16.329 6.863 1.00 11.53 310 ILE A N 1
ATOM 2528 C CA . ILE A 1 311 ? 7.135 15.419 7.502 1.00 11.96 310 ILE A CA 1
ATOM 2529 C C . ILE A 1 311 ? 6.722 15.919 8.890 1.00 11.77 310 ILE A C 1
ATOM 2530 O O . ILE A 1 311 ? 7.534 16.517 9.617 1.00 12.58 310 ILE A O 1
ATOM 2535 N N . SER A 1 312 ? 5.465 15.674 9.236 1.00 11.83 311 SER A N 1
ATOM 2536 C CA . SER A 1 312 ? 4.959 15.909 10.609 1.00 11.53 311 SER A CA 1
ATOM 2537 C C . SER A 1 312 ? 5.153 14.691 11.486 1.00 11.55 311 SER A C 1
ATOM 2538 O O . SER A 1 312 ? 5.417 13.563 11.000 1.00 11.37 311 SER A O 1
ATOM 2541 N N . VAL A 1 313 ? 4.995 14.853 12.803 1.00 11.59 312 VAL A N 1
ATOM 2542 C CA A VAL A 1 313 ? 5.103 13.682 13.696 0.50 12.20 312 VAL A CA 1
ATOM 2543 C CA B VAL A 1 313 ? 5.137 13.706 13.687 0.50 11.62 312 VAL A CA 1
ATOM 2544 C C . VAL A 1 313 ? 4.067 12.618 13.377 1.00 11.92 312 VAL A C 1
ATOM 2545 O O . VAL A 1 313 ? 4.372 11.443 13.423 1.00 12.05 312 VAL A O 1
ATOM 2552 N N . ASP A 1 314 ? 2.851 13.044 13.067 1.00 12.83 313 ASP A N 1
ATOM 2553 C CA . ASP A 1 314 ? 1.758 12.097 12.778 1.00 14.20 313 ASP A CA 1
ATOM 2554 C C . ASP A 1 314 ? 1.959 11.404 11.440 1.00 12.76 313 ASP A C 1
ATOM 2555 O O . ASP A 1 314 ? 1.788 10.166 11.348 1.00 12.87 313 ASP A O 1
ATOM 2560 N N . GLU A 1 315 ? 2.461 12.124 10.437 1.00 11.89 314 GLU A N 1
ATOM 2561 C CA . GLU A 1 315 ? 2.807 11.432 9.202 1.00 11.54 314 GLU A CA 1
ATOM 2562 C C . GLU A 1 315 ? 3.946 10.436 9.401 1.00 10.67 314 GLU A C 1
ATOM 2563 O O . GLU A 1 315 ? 3.930 9.315 8.824 1.00 10.43 314 GLU A O 1
ATOM 2569 N N . ALA A 1 316 ? 4.930 10.773 10.246 1.00 9.96 315 ALA A N 1
ATOM 2570 C CA . ALA A 1 316 ? 6.037 9.848 10.529 1.00 9.94 315 ALA A CA 1
ATOM 2571 C C . ALA A 1 316 ? 5.549 8.608 11.272 1.00 10.38 315 ALA A C 1
ATOM 2572 O O . ALA A 1 316 ? 5.955 7.499 10.955 1.00 10.26 315 ALA A O 1
ATOM 2574 N N . LEU A 1 317 ? 4.692 8.803 12.266 1.00 11.21 316 LEU A N 1
ATOM 2575 C CA . LEU A 1 317 ? 4.106 7.657 12.974 1.00 11.80 316 LEU A CA 1
ATOM 2576 C C . LEU A 1 317 ? 3.349 6.725 12.101 1.00 12.60 316 LEU A C 1
ATOM 2577 O O . LEU A 1 317 ? 3.293 5.524 12.392 1.00 13.82 316 LEU A O 1
ATOM 2582 N N . GLN A 1 318 ? 2.730 7.253 11.051 1.00 12.84 317 GLN A N 1
ATOM 2583 C CA . GLN A 1 318 ? 1.943 6.480 10.116 1.00 13.96 317 GLN A CA 1
ATOM 2584 C C . GLN A 1 318 ? 2.721 5.950 8.923 1.00 12.96 317 GLN A C 1
ATOM 2585 O O . GLN A 1 318 ? 2.161 5.253 8.058 1.00 14.74 317 GLN A O 1
ATOM 2591 N N . HIS A 1 319 ? 4.016 6.305 8.810 1.00 11.53 318 HIS A N 1
ATOM 2592 C CA . HIS A 1 319 ? 4.835 5.942 7.686 1.00 11.15 318 HIS A CA 1
ATOM 2593 C C . HIS A 1 319 ? 5.014 4.382 7.668 1.00 11.83 318 HIS A C 1
ATOM 2594 O O . HIS A 1 319 ? 5.144 3.779 8.727 1.00 11.35 318 HIS A O 1
ATOM 2601 N N . PRO A 1 320 ? 5.143 3.795 6.496 1.00 12.05 319 PRO A N 1
ATOM 2602 C CA . PRO A 1 320 ? 5.322 2.345 6.454 1.00 12.15 319 PRO A CA 1
ATOM 2603 C C . PRO A 1 320 ? 6.470 1.794 7.254 1.00 11.73 319 PRO A C 1
ATOM 2604 O O . PRO A 1 320 ? 6.396 0.621 7.693 1.00 13.56 319 PRO A O 1
ATOM 2608 N N . TYR A 1 321 ? 7.550 2.544 7.398 1.00 11.02 320 TYR A N 1
ATOM 2609 C CA . TYR A 1 321 ? 8.712 2.017 8.165 1.00 10.95 320 TYR A CA 1
ATOM 2610 C C . TYR A 1 321 ? 8.409 1.901 9.642 1.00 11.49 320 TYR A C 1
ATOM 2611 O O . TYR A 1 321 ? 9.015 1.063 10.350 1.00 12.10 320 TYR A O 1
ATOM 2620 N N . ILE A 1 322 ? 7.502 2.756 10.114 1.00 11.22 321 ILE A N 1
ATOM 2621 C CA . ILE A 1 322 ? 7.219 2.962 11.539 1.00 11.33 321 ILE A CA 1
ATOM 2622 C C . ILE A 1 322 ? 5.907 2.284 11.976 1.00 12.11 321 ILE A C 1
ATOM 2623 O O . ILE A 1 322 ? 5.823 1.842 13.127 1.00 12.14 321 ILE A O 1
ATOM 2628 N N . ASN A 1 323 ? 4.878 2.269 11.122 1.00 12.52 322 ASN A N 1
ATOM 2629 C CA . ASN A 1 323 ? 3.555 2.046 11.586 1.00 13.64 322 ASN A CA 1
ATOM 2630 C C . ASN A 1 323 ? 3.264 0.627 12.062 1.00 13.66 322 ASN A C 1
ATOM 2631 O O . ASN A 1 323 ? 2.251 0.431 12.719 1.00 13.70 322 ASN A O 1
ATOM 2636 N N . VAL A 1 324 ? 4.194 -0.306 11.820 1.00 13.46 323 VAL A N 1
ATOM 2637 C CA . VAL A 1 324 ? 4.054 -1.677 12.323 1.00 15.46 323 VAL A CA 1
ATOM 2638 C C . VAL A 1 324 ? 3.995 -1.690 13.859 1.00 15.12 323 VAL A C 1
ATOM 2639 O O . VAL A 1 324 ? 3.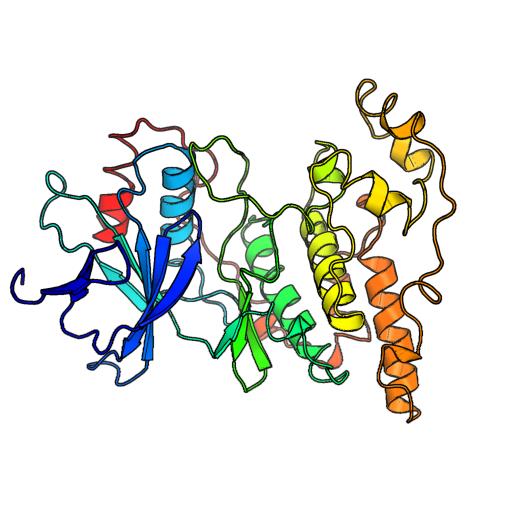427 -2.606 14.453 1.00 17.33 323 VAL A O 1
ATOM 2643 N N . TRP A 1 325 ? 4.510 -0.670 14.503 1.00 13.51 324 TRP A N 1
ATOM 2644 C CA . TRP A 1 325 ? 4.515 -0.560 15.944 1.00 13.85 324 TRP A CA 1
ATOM 2645 C C . TRP A 1 325 ? 3.351 0.212 16.511 1.00 13.82 324 TRP A C 1
ATOM 2646 O O . TRP A 1 325 ? 3.229 0.302 17.710 1.00 15.46 324 TRP A O 1
ATOM 2657 N N . TYR A 1 326 ? 2.537 0.829 15.662 1.00 13.51 325 TYR A N 1
ATOM 2658 C CA . TYR A 1 326 ? 1.606 1.869 16.125 1.00 14.77 325 TYR A CA 1
ATOM 2659 C C . TYR A 1 326 ? 0.618 1.342 17.173 1.00 15.57 325 TYR A C 1
ATOM 2660 O O . TYR A 1 326 ? -0.098 0.370 16.914 1.00 16.29 325 TYR A O 1
ATOM 2669 N N . ASP A 1 327 ? 0.579 1.995 18.332 1.00 14.81 326 ASP A N 1
ATOM 2670 C CA . ASP A 1 327 ? -0.384 1.653 19.397 1.00 16.63 326 ASP A CA 1
ATOM 2671 C C . ASP A 1 327 ? -0.962 2.950 19.948 1.00 16.98 326 ASP A C 1
ATOM 2672 O O . ASP A 1 327 ? -0.197 3.788 20.444 1.00 16.36 326 ASP A O 1
ATOM 2677 N N . PRO A 1 328 ? -2.270 3.200 19.800 1.00 17.29 327 PRO A N 1
ATOM 2678 C CA . PRO A 1 328 ? -2.782 4.506 20.223 1.00 18.73 327 PRO A CA 1
ATOM 2679 C C . PRO A 1 328 ? -2.628 4.797 21.721 1.00 19.59 327 PRO A C 1
ATOM 2680 O O . PRO A 1 328 ? -2.615 5.970 22.122 1.00 19.77 327 PRO A O 1
ATOM 2684 N N . SER A 1 329 ? -2.410 3.782 22.546 1.00 19.63 328 SER A N 1
ATOM 2685 C CA . SER A 1 329 ? -2.146 4.070 23.967 1.00 20.47 328 SER A CA 1
ATOM 2686 C C . SER A 1 329 ? -0.802 4.775 24.165 1.00 19.94 328 SER A C 1
ATOM 2687 O O . SER A 1 329 ? -0.617 5.486 25.145 1.00 20.59 328 SER A O 1
ATOM 2690 N N . GLU A 1 330 ? 0.109 4.568 23.213 1.00 17.82 329 GLU A N 1
ATOM 2691 C CA . GLU A 1 330 ? 1.439 5.217 23.190 1.00 17.49 329 GLU A CA 1
ATOM 2692 C C . GLU A 1 330 ? 1.484 6.466 22.359 1.00 17.12 329 GLU A C 1
ATOM 2693 O O . GLU A 1 330 ? 2.131 7.463 22.709 1.00 16.82 329 GLU A O 1
ATOM 2699 N N . ALA A 1 331 ? 0.808 6.424 21.227 1.00 16.08 330 ALA A N 1
ATOM 2700 C CA . ALA A 1 331 ? 0.844 7.478 20.206 1.00 17.05 330 ALA A CA 1
ATOM 2701 C C . ALA A 1 331 ? -0.314 8.515 20.303 1.00 18.86 330 ALA A C 1
ATOM 2702 O O . ALA A 1 331 ? -0.274 9.534 19.603 1.00 21.35 330 ALA A O 1
ATOM 2704 N N . GLU A 1 332 ? -1.346 8.209 21.083 1.00 19.34 331 GLU A N 1
ATOM 2705 C CA . GLU A 1 332 ? -2.517 9.068 21.235 1.00 21.50 331 GLU A CA 1
ATOM 2706 C C . GLU A 1 332 ? -2.896 9.124 22.704 1.00 23.35 331 GLU A C 1
ATOM 2707 O O . GLU A 1 332 ? -4.069 9.092 23.064 1.00 25.47 331 GLU A O 1
ATOM 2713 N N . ALA A 1 333 ? -1.894 9.236 23.570 1.00 22.59 332 ALA A N 1
ATOM 2714 C CA . ALA A 1 333 ? -2.138 9.279 25.006 1.00 23.51 332 ALA A CA 1
ATOM 2715 C C . ALA A 1 333 ? -2.710 10.642 25.426 1.00 24.40 332 ALA A C 1
ATOM 2716 O O . ALA A 1 333 ? -2.460 11.682 24.772 1.00 25.47 332 ALA A O 1
ATOM 2718 N N . PRO A 1 334 ? -3.520 10.633 26.505 1.00 26.62 333 PRO A N 1
ATOM 2719 C CA . PRO A 1 334 ? -4.047 11.875 26.999 1.00 26.78 333 PRO A CA 1
ATOM 2720 C C . PRO A 1 334 ? -2.926 12.876 27.275 1.00 25.10 333 PRO A C 1
ATOM 2721 O O . PRO A 1 334 ? -1.942 12.520 27.894 1.00 25.05 333 PRO A O 1
ATOM 2725 N N . PRO A 1 335 ? -3.078 14.101 26.802 1.00 25.50 334 PRO A N 1
ATOM 2726 C CA . PRO A 1 335 ? -2.026 15.065 26.990 1.00 24.86 334 PRO A CA 1
ATOM 2727 C C . PRO A 1 335 ? -1.714 15.337 28.457 1.00 26.01 334 PRO A C 1
ATOM 2728 O O . PRO A 1 335 ? -2.612 15.260 29.312 1.00 24.59 334 PRO A O 1
ATOM 2732 N N . PRO A 1 336 ? -0.454 15.669 28.744 1.00 26.38 335 PRO A N 1
ATOM 2733 C CA . PRO A 1 336 ? -0.079 16.177 30.048 1.00 27.04 335 PRO A CA 1
ATOM 2734 C C . PRO A 1 336 ? -0.877 17.432 30.372 1.00 28.84 335 PRO A C 1
ATOM 2735 O O . PRO A 1 336 ? -1.109 18.224 29.475 1.00 28.52 335 PRO A O 1
ATOM 2739 N N . LYS A 1 337 ? -1.213 17.620 31.638 1.00 30.71 336 LYS A N 1
ATOM 2740 C CA . LYS A 1 337 ? -1.825 18.857 32.135 1.00 34.84 336 LYS A CA 1
ATOM 2741 C C . LYS A 1 337 ? -0.797 19.653 32.936 1.00 32.46 336 LYS A C 1
ATOM 2742 O O . LYS A 1 337 ? -0.461 19.269 34.054 1.00 34.06 336 LYS A O 1
ATOM 2748 N N . ILE A 1 338 ? -0.281 20.729 32.346 1.00 32.47 337 ILE A N 1
ATOM 2749 C CA . ILE A 1 338 ? 0.760 21.531 32.986 1.00 32.61 337 ILE A CA 1
ATOM 2750 C C . ILE A 1 338 ? 0.127 22.588 33.896 1.00 35.39 337 ILE A C 1
ATOM 2751 O O . ILE A 1 338 ? -0.653 23.385 33.414 1.00 35.54 337 ILE A O 1
ATOM 2756 N N . PRO A 1 339 ? 0.476 22.582 35.212 1.00 36.18 338 PRO A N 1
ATOM 2757 C CA . PRO A 1 339 ? -0.181 23.469 36.178 1.00 39.12 338 PRO A CA 1
ATOM 2758 C C . PRO A 1 339 ? 0.297 24.909 36.150 1.00 40.22 338 PRO A C 1
ATOM 2759 O O . PRO A 1 339 ? -0.414 25.786 36.646 1.00 41.14 338 PRO A O 1
ATOM 2763 N N . ASP A 1 340 ? 1.523 25.149 35.686 1.00 39.15 339 ASP A N 1
ATOM 2764 C CA . ASP A 1 340 ? 2.061 26.512 35.648 1.00 37.69 339 ASP A CA 1
ATOM 2765 C C . ASP A 1 340 ? 1.837 27.083 34.275 1.00 38.41 339 ASP A C 1
ATOM 2766 O O . ASP A 1 340 ? 2.502 26.715 33.294 1.00 37.52 339 ASP A O 1
ATOM 2771 N N . LYS A 1 341 ? 0.896 28.004 34.214 1.00 39.39 340 LYS A N 1
ATOM 2772 C CA . LYS A 1 341 ? 0.435 28.499 32.967 1.00 39.99 340 LYS A CA 1
ATOM 2773 C C . LYS A 1 341 ? 1.435 29.519 32.426 1.00 38.18 340 LYS A C 1
ATOM 2774 O O . LYS A 1 341 ? 1.400 29.834 31.236 1.00 42.86 340 LYS A O 1
ATOM 2780 N N . GLN A 1 342 ? 2.394 29.957 33.254 1.00 34.92 341 GLN A N 1
ATOM 2781 C CA . GLN A 1 342 ? 3.468 30.865 32.769 1.00 35.00 341 GLN A CA 1
ATOM 2782 C C . GLN A 1 342 ? 4.829 30.172 32.638 1.00 34.25 341 GLN A C 1
ATOM 2783 O O . GLN A 1 342 ? 5.870 30.822 32.610 1.00 34.24 341 GLN A O 1
ATOM 2789 N N . LEU A 1 343 ? 4.793 28.861 32.517 1.00 33.83 342 LEU A N 1
ATOM 2790 C CA . LEU A 1 343 ? 5.984 28.017 32.650 1.00 32.91 342 LEU A CA 1
ATOM 2791 C C . LEU A 1 343 ? 7.128 28.532 31.794 1.00 36.04 342 LEU A C 1
ATOM 2792 O O . LEU A 1 343 ? 8.259 28.734 32.309 1.00 37.96 342 LEU A O 1
ATOM 2797 N N . ASP A 1 344 ? 6.846 28.741 30.505 1.00 33.92 343 ASP A N 1
ATOM 2798 C CA . ASP A 1 344 ? 7.869 29.204 29.543 1.00 40.07 343 ASP A CA 1
ATOM 2799 C C . ASP A 1 344 ? 8.127 30.740 29.519 1.00 40.09 343 ASP A C 1
ATOM 2800 O O . ASP A 1 344 ? 8.992 31.193 28.733 1.00 40.40 343 ASP A O 1
ATOM 2805 N N . GLU A 1 345 ? 7.374 31.548 30.293 1.00 36.44 344 GLU A N 1
ATOM 2806 C CA . GLU A 1 345 ? 7.480 32.989 30.146 1.00 39.77 344 GLU A CA 1
ATOM 2807 C C . GLU A 1 345 ? 8.039 33.738 31.374 1.00 38.74 344 GLU A C 1
ATOM 2808 O O . GLU A 1 345 ? 8.471 34.869 31.239 1.00 37.98 344 GLU A O 1
ATOM 2814 N N . ARG A 1 346 ? 8.051 33.083 32.544 1.00 37.60 345 ARG A N 1
ATOM 2815 C CA . ARG A 1 346 ? 8.627 33.634 33.794 1.00 37.48 345 ARG A CA 1
ATOM 2816 C C . ARG A 1 346 ? 9.985 34.331 33.678 1.00 40.81 345 ARG A C 1
ATOM 2817 O O . ARG A 1 346 ? 10.964 33.727 33.216 1.00 44.17 345 ARG A O 1
ATOM 2825 N N . GLU A 1 347 ? 10.060 35.553 34.204 1.00 41.67 346 GLU A N 1
ATOM 2826 C CA . GLU A 1 347 ? 11.335 36.237 34.443 1.00 44.04 346 GLU A CA 1
ATOM 2827 C C . GLU A 1 347 ? 11.501 36.506 35.934 1.00 39.07 346 GLU A C 1
ATOM 2828 O O . GLU A 1 347 ? 10.619 37.067 36.578 1.00 35.79 346 GLU A O 1
ATOM 2834 N N . HIS A 1 348 ? 12.611 36.046 36.499 1.00 33.91 347 HIS A N 1
ATOM 2835 C CA . HIS A 1 348 ? 12.832 36.202 37.930 1.00 33.40 347 HIS A CA 1
ATOM 2836 C C . HIS A 1 348 ? 14.280 36.566 38.270 1.00 32.58 347 HIS A C 1
ATOM 2837 O O . HIS A 1 348 ? 15.206 36.300 37.498 1.00 33.46 347 HIS A O 1
ATOM 2844 N N . THR A 1 349 ? 14.454 37.190 39.431 1.00 35.48 348 THR A N 1
ATOM 2845 C CA . THR A 1 349 ? 15.772 37.364 40.051 1.00 36.06 348 THR A CA 1
ATOM 2846 C C . THR A 1 349 ? 16.326 36.015 40.536 1.00 34.33 348 THR A C 1
ATOM 2847 O O . THR A 1 349 ? 15.604 35.030 40.583 1.00 30.85 348 THR A O 1
ATOM 2851 N N . ILE A 1 350 ? 17.603 35.994 40.929 1.00 33.35 349 ILE A N 1
ATOM 2852 C CA . ILE A 1 350 ? 18.237 34.787 41.489 1.00 32.61 349 ILE A CA 1
ATOM 2853 C C . ILE A 1 350 ? 17.463 34.368 42.717 1.00 31.77 349 ILE A C 1
ATOM 2854 O O . ILE A 1 350 ? 17.149 33.195 42.887 1.00 28.61 349 ILE A O 1
ATOM 2859 N N . GLU A 1 351 ? 17.151 35.329 43.587 1.00 34.85 350 GLU A N 1
ATOM 2860 C CA . GLU A 1 351 ? 16.483 35.001 44.832 1.00 37.50 350 GLU A CA 1
ATOM 2861 C C . GLU A 1 351 ? 15.076 34.528 44.577 1.00 34.27 350 GLU A C 1
ATOM 2862 O O . GLU A 1 351 ? 14.594 33.615 45.239 1.00 33.83 350 GLU A O 1
ATOM 2868 N N . GLU A 1 352 ? 14.410 35.126 43.607 1.00 32.63 351 GLU A N 1
ATOM 2869 C CA . GLU A 1 352 ? 13.080 34.636 43.224 1.00 31.25 351 GLU A CA 1
ATOM 2870 C C . GLU A 1 352 ? 13.087 33.191 42.667 1.00 27.10 351 GLU A C 1
ATOM 2871 O O . GLU A 1 352 ? 12.214 32.401 42.986 1.00 25.92 351 GLU A O 1
ATOM 2877 N N . TRP A 1 353 ? 14.021 32.898 41.777 1.00 25.71 352 TRP A N 1
ATOM 2878 C CA . TRP A 1 353 ? 14.149 31.543 41.246 1.00 22.98 352 TRP A CA 1
ATOM 2879 C C . TRP A 1 353 ? 14.482 30.562 42.367 1.00 23.65 352 TRP A C 1
ATOM 2880 O O . TRP A 1 353 ? 14.046 29.416 42.341 1.00 22.51 352 TRP A O 1
ATOM 2891 N N . LYS A 1 354 ? 15.309 30.980 43.322 1.00 24.59 353 LYS A N 1
ATOM 2892 C CA . LYS A 1 354 ? 15.624 30.121 44.450 1.00 26.11 353 LYS A CA 1
ATOM 2893 C C . LYS A 1 354 ? 14.351 29.666 45.182 1.00 26.76 353 LYS A C 1
ATOM 2894 O O . LYS A 1 354 ? 14.220 28.471 45.511 1.00 27.90 353 LYS A O 1
ATOM 2900 N N . GLU A 1 355 ? 13.436 30.603 45.479 1.00 29.54 354 GLU A N 1
ATOM 2901 C CA A GLU A 1 355 ? 12.195 30.278 46.227 0.50 30.64 354 GLU A CA 1
ATOM 2902 C CA B GLU A 1 355 ? 12.233 30.237 46.240 0.50 30.56 354 GLU A CA 1
ATOM 2903 C C . GLU A 1 355 ? 11.245 29.391 45.414 1.00 29.97 354 GLU A C 1
ATOM 2904 O O . GLU A 1 355 ? 10.627 28.444 45.944 1.00 31.04 354 GLU A O 1
ATOM 2915 N N . LEU A 1 356 ? 11.101 29.715 44.128 1.00 27.40 355 LEU A N 1
ATOM 2916 C CA . LEU A 1 356 ? 10.253 28.920 43.239 1.00 28.42 355 LEU A CA 1
ATOM 2917 C C . LEU A 1 356 ? 10.729 27.478 43.169 1.00 25.54 355 LEU A C 1
ATOM 2918 O O . LEU A 1 356 ? 9.946 26.537 43.300 1.00 26.42 355 LEU A O 1
ATOM 2923 N N . ILE A 1 357 ? 12.023 27.276 42.978 1.00 23.56 356 ILE A N 1
ATOM 2924 C CA . ILE A 1 357 ? 12.542 25.906 42.902 1.00 21.70 356 ILE A CA 1
ATOM 2925 C C . ILE A 1 357 ? 12.373 25.182 44.265 1.00 23.23 356 ILE A C 1
ATOM 2926 O O . ILE A 1 357 ? 11.947 24.030 44.332 1.00 24.17 356 ILE A O 1
ATOM 2931 N N . TYR A 1 358 ? 12.716 25.857 45.348 1.00 25.94 357 TYR A N 1
ATOM 2932 C CA . TYR A 1 358 ? 12.569 25.241 46.681 1.00 28.07 357 TYR A CA 1
ATOM 2933 C C . TYR A 1 358 ? 11.150 24.734 46.931 1.00 29.83 357 TYR A C 1
ATOM 2934 O O . TYR A 1 358 ? 10.929 23.634 47.429 1.00 30.76 357 TYR A O 1
ATOM 2943 N N . LYS A 1 359 ? 10.193 25.562 46.586 1.00 33.17 358 LYS A N 1
ATOM 2944 C CA . LYS A 1 359 ? 8.793 25.210 46.728 1.00 37.05 358 LYS A CA 1
ATOM 2945 C C . LYS A 1 359 ? 8.378 24.007 45.868 1.00 36.30 358 LYS A C 1
ATOM 2946 O O . LYS A 1 359 ? 7.650 23.139 46.336 1.00 38.39 358 LYS A O 1
ATOM 2952 N N . GLU A 1 360 ? 8.887 23.914 44.633 1.00 34.17 359 GLU A N 1
ATOM 2953 C CA . GLU A 1 360 ? 8.649 22.727 43.806 1.00 33.42 359 GLU A CA 1
ATOM 2954 C C . GLU A 1 360 ? 9.168 21.485 44.465 1.00 33.02 359 GLU A C 1
ATOM 2955 O O . GLU A 1 360 ? 8.523 20.460 44.444 1.00 35.50 359 GLU A O 1
ATOM 2961 N N . VAL A 1 361 ? 10.392 21.572 44.987 1.00 30.14 360 VAL A N 1
ATOM 2962 C CA . VAL A 1 361 ? 11.065 20.468 45.571 1.00 30.51 360 VAL A CA 1
ATOM 2963 C C . VAL A 1 361 ? 10.301 19.954 46.791 1.00 33.93 360 VAL A C 1
ATOM 2964 O O . VAL A 1 361 ? 10.107 18.763 46.940 1.00 34.94 360 VAL A O 1
ATOM 2968 N N . MET A 1 362 ? 9.874 20.872 47.658 1.00 36.78 361 MET A N 1
ATOM 2969 C CA . MET A 1 362 ? 9.183 20.508 48.898 1.00 42.24 361 MET A CA 1
ATOM 2970 C C . MET A 1 362 ? 7.685 20.238 48.652 1.00 47.81 361 MET A C 1
ATOM 2971 O O . MET A 1 362 ? 7.003 19.654 49.512 1.00 51.04 361 MET A O 1
ATOM 2976 N N . ASP A 1 363 ? 7.193 20.657 47.477 1.00 50.55 362 ASP A N 1
ATOM 2977 C CA . ASP A 1 363 ? 5.760 20.678 47.152 1.00 56.10 362 ASP A CA 1
ATOM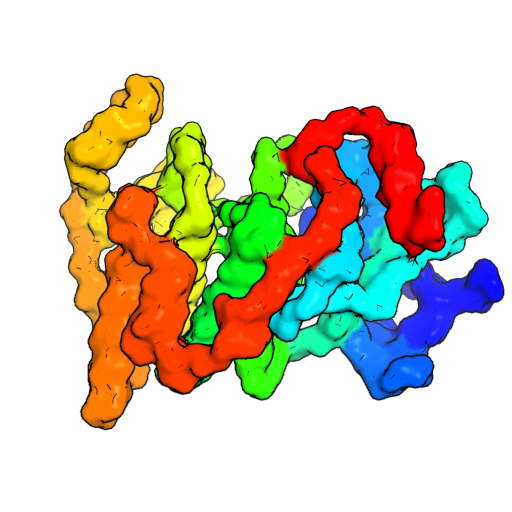 2978 C C . ASP A 1 363 ? 5.046 21.705 48.048 1.00 59.97 362 ASP A C 1
ATOM 2979 O O . ASP A 1 363 ? 4.268 21.335 48.925 1.00 63.15 362 ASP A O 1
ATOM 2981 N N . LEU A 1 364 ? 5.327 22.996 47.820 1.00 61.30 363 LEU A N 1
ATOM 2982 C CA . LEU A 1 364 ? 4.866 24.075 48.717 1.00 64.44 363 LEU A CA 1
ATOM 2983 C C . LEU A 1 364 ? 4.365 25.306 47.958 1.00 63.04 363 LEU A C 1
ATOM 2984 O O . LEU A 1 364 ? 3.886 26.270 48.578 1.00 64.58 363 LEU A O 1
#

GO terms:
  GO:0034614 cellular response to reactive oxygen species (P, IDA)
  GO:0031281 positive regulation of cyclase activity (P, IMP)
  GO:0051247 positive regulation of protein metabolic process (P, IMP)
  GO:0016241 regulation of macroautophagy (P, TAS)
  GO:0004674 protein serine/threonine kinase activity (F, IDA)
  GO:0043066 negative regulation of apoptotic process (P, IDA)
  GO:0009411 response to UV (P, IDA)
  GO:0071222 cellular response to lipopolysaccharide (P, IDA)
  GO:0007258 JUN phosphorylation (P, IDA)
  GO:0034599 cellular response to oxidative stress (P, IDA)
  GO:0018105 peptidyl-serine phosphorylation (P, IDA)
  GO:1900227 positive regulation of NLRP3 inflammasome complex assembly (P, IDA)
  GO:0006979 response to oxidative stress (P, IDA)
  GO:0106310 protein serine kinase activity (F, EXP)
  GO:0006468 protein phosphorylation (P, IMP)
  GO:0005515 protein binding (F, IPI)
  GO:0004674 protein serine/threonine kinase activity (F, TAS)
  GO:0004705 JUN kinase activity (F, TAS)
  GO:0038095 Fc-epsilon receptor signaling pathway (P, TAS)
  GO:0043065 positive regulation of apoptotic process (P, TAS)

Nearest PDB structures (foldseek):
  4qtd-assembly1_A  TM=1.003E+00  e=1.562E-66  Homo sapiens
  4kkg-assembly1_A  TM=9.966E-01  e=1.250E-57  Homo sapiens
  2waj-assembly1_A  TM=9.897E-01  e=5.716E-57  Homo sapiens
  3vug-assembly1_A  TM=9.425E-01  e=5.519E-53  Homo sapiens
  3vuk-assembly1_A  TM=9.433E-01  e=9.323E-53  Homo sapiens

Solvent-accessible surface area: 17200 Å² total; per-residue (Å²): 110,93,123,66,37,58,65,54,120,17,72,164,17,53,0,33,0,28,91,58,1,72,128,25,128,80,87,36,75,29,58,45,17,44,32,0,10,4,83,1,50,117,76,130,119,83,0,8,0,22,23,4,55,98,5,2,84,46,64,48,35,0,40,62,1,11,9,5,0,5,0,8,85,35,11,149,18,114,2,5,4,13,45,62,39,25,16,12,21,41,138,31,67,139,83,1,76,20,0,1,0,0,12,51,49,19,88,26,49,0,57,114,10,2,130,91,160,16,43,2,78,137,6,6,46,5,0,2,4,0,0,0,0,0,40,12,0,22,51,25,58,7,33,0,28,7,0,16,3,46,47,0,18,8,82,108,90,20,40,0,31,0,54,9,1,3,30,15,155,105,117,165,46,167,62,125,101,126,66,46,83,66,11,22,1,0,6,24,16,17,63,49,66,75,157,81,21,1,0,0,0,1,0,0,2,0,0,0,12,2,2,24,60,151,67,33,4,58,6,219,58,68,91,29,1,1,25,52,0,2,64,61,34,5,36,18,70,99,105,4,6,159,103,11,114,101,101,29,84,80,61,3,58,117,72,82,136,72,107,22,117,52,36,108,149,34,6,45,83,135,62,14,44,30,115,51,139,98,27,107,106,27,1,60,33,0,24,56,0,0,34,88,0,4,32,12,12,25,85,124,11,8,41,12,55,104,0,0,115,10,67,2,0,64,96,87,64,53,75,82,24,3,100,24,111,71,16,176,32,92,20,172,108,14,39,109,49,113,46,81,103,96,76,2,26,67,43,0,27,99,40,13,102,85,96

Radius of gyration: 21.51 Å; Cα contacts (8 Å, |Δi|>4): 612; chains: 1; bounding box: 39×51×66 Å

B-factor: mean 24.47, std 11.79, range [8.91, 86.04]

Sequence (355 aa):
RDNNFYSVEIGDSSTFTVLKRYQQNLKPIGSGAQGIVCAAYDAILERRNVAIKKLSSRPFQNQTHAKRAYRELVLMMKCCVNHKNIIGLLNVFTPQKSLEEEFQDVYIVMELMDANLCQQVIQMELDDHERMMSYLLYQMLCGIIKHLHSAGIIHRDLLKPSNNIVVKSSDCTLKILDDFGLARTSFMMTPYVVTRYYRAPEVILGMGYKENVDLWSVGCIMGEMVCHKILFPGRDYIDQQWNKVIEQQLGTPCCPEFMKKKLQPTVRTTYVENRPKYAGYSFEEKLFPDVLFPADSEHNKLKASQARDLLSKMLVIDASKRISVVDEALQHPYINVWYDPSEAEAPPPKIPDKQLDEREHTIEEWKEELIYKEVMDL